Protein 5URO (pdb70)

B-factor: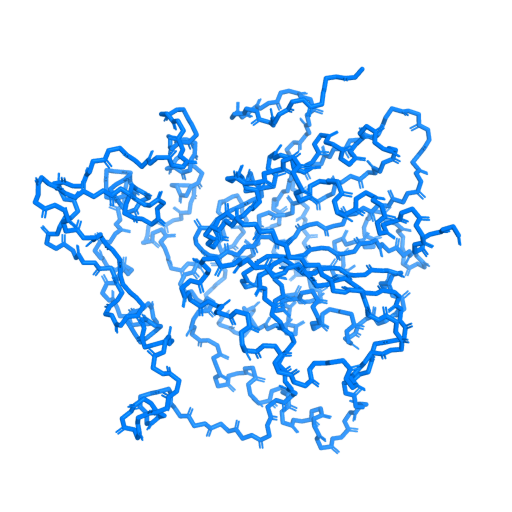 mean 42.01, std 11.42, range [24.88, 95.05]

Nearest PDB structures (foldseek):
  5uro-assembly1_A  TM=1.003E+00  e=1.373E-76  Trichoderma reesei QM6a
  5cw2-assembly4_D  TM=8.413E-01  e=1.362E-26  Mycolicibacterium thermoresistibile ATCC 19527
  8jy1-assembly1_A  TM=7.961E-01  e=9.436E-26  Mangifera indica
  2e3j-assembly1_A  TM=7.578E-01  e=6.465E-22  Mycobacterium tuberculosis H37Rv
  8jy1-assembly2_B  TM=8.783E-01  e=9.154E-18  Mangifera indica

Organism: Hypocrea jecorina (strain QM6a) (NCBI:txid431241)

Solvent-accessible surface area: 13450 Å² total; per-residue (Å²): 124,82,70,52,58,0,91,38,100,6,129,69,9,86,103,61,80,61,123,3,99,79,7,36,1,10,4,8,7,0,66,21,73,54,129,90,113,28,0,0,0,0,0,3,2,10,0,4,2,1,6,1,0,2,35,0,0,0,51,1,8,42,59,10,6,22,0,0,0,0,14,1,0,0,3,3,33,4,59,19,29,188,78,57,44,46,1,9,6,76,14,0,0,23,0,0,4,78,1,0,49,51,43,31,33,132,149,18,75,0,0,0,0,0,0,16,54,0,0,4,0,0,0,0,0,2,17,43,36,71,124,0,2,74,0,0,0,0,0,2,16,11,16,71,87,24,30,85,118,68,94,53,3,80,69,19,17,90,64,42,113,96,92,43,45,66,16,21,44,34,0,63,20,103,58,0,32,59,135,0,67,28,100,87,53,0,50,74,0,0,55,7,20,4,40,2,144,10,106,135,39,57,38,1,37,30,29,54,88,0,4,51,40,125,18,2,97,100,10,30,89,7,107,36,15,65,69,118,5,13,59,14,1,0,75,38,1,31,107,20,150,66,45,15,0,33,1,0,0,6,8,10,56,3,72,91,55,17,5,118,36,4,60,57,62,52,177,103,17,83,106,13,106,0,96,22,30,0,0,2,0,6,1,48,103,6,84,10,17,45,41,89,67,7,90,53,7,72,85,63,16,141,68,31,57,96,26,101,5,112,0,35,15,23,0,4,22,75,16,3,117,68,0,10,108,16,1,8,82,13,2,116,157,26,54,97

InterPro domains:
  IPR000073 Alpha/beta hydrolase fold-1 [PF00561] (39-316)
  IPR000639 Epoxide hydrolase-like [PR00412] (44-62)
  IPR000639 Epoxide hydrolase-like [PR00412] (64-79)
  IPR000639 Epoxide hydrolase-like [PR00412] (112-125)
  IPR000639 Epoxide hydrolase-like [PR00412] (126-139)
  IPR000639 Epoxide hydrolase-like [PR00412] (276-292)
  IPR000639 Epoxide hydrolase-like [PR00412] (308-330)
  IPR029058 Alpha/Beta hydrolase fold [G3DSA:3.40.50.1820] (13-340)
  IPR029058 Alpha/Beta hydrolase fold [SSF53474] (5-333)

Secondary structure (DSSP, 8-state):
---SPPPTT-TTSEEEEEEETTEEEEEEEE--SSS-S-EEEEE--TT--GGGGTTHHHHHHHTT-EEEEEPPTTSTTS---S-GGGGSHHHHHHHHHHHHHHHH-TT--EEEEEETHHHHHHHHHHHH-TTTEEEEEEES----PPPS----HHHHHHTT-SGGGTHHHHHHSSHHHHHS-HHHHHHHHHHHHTT-B-TT--BSEETTTEE-GGGGGG----TTS-HHHHHHHHHHHTTSPSSTTHHHHHTTS-HHHHHHHHHHHHHTS--S-B-S-EEEEEETT-SSS-GGGGTTGGGGBSSEEEEEES--S-HHHHTHHHHHHHHHHHHHHHH-

Sequence (336 aa):
MDTSKLKPNDPRVKYETKQIRGKTYSYILGEPAGPKLETVVLVHGWPDMAFGWRHQIPYLMSLGFQVVAPNMLGYAGTDAPRDLSQFTLKSVSADIAELARSFVGQDGQIVLGGHDWGGAVVWRTAYYHPELVKAVFSVCTPLHPLSAEYKPLEDIVAAGHMLNFKYQLQLKGPDVEARIQGKDMLRRFFRAMFGGRGPNGEAGFSTSDGVHFDVLDKIGAPPLLDEQELEYYVEQYALQEAPELRGPLNWYRTRELNAKDEMDRRAKNGPPLRFEMPALFVAASKDNALPPAMSKGMDAFYKDLTRAEVDATHWALTQAGDEVNRVIGEWLNKALG

Foldseek 3Di:
DDLAFAFQVRPQWDWDWDDFPNKIKIKIKHAADPAAPFEEEEEEAPPDFLSLLRNQRSLVSPVRYIYIYIGFALFFPIHPDPDLLCLALVNSLSRVLRVRCVPQNNQEAHAYEYADVGQQSQLVNCVVCVSHHQEYEYELDADDFQAQDDDDVVVQVVVPHPQLQQLLVVLLDDPCLVPQAALVSLLLVVLQVQAWAFPVRHGQAGSRHGGNVVGSVRTDHHPQDDPSRSSSRSVRLNSAPPSSCPRSSSNSVCRVVNNVVRSCCVPPNDGQAREHAYEYEHECAERSRHPVNNPPRPVRYPHYHYHYDHDYSSCCRVVVVVVNVVCSVSVVVRSD

Structure (mmCIF, N/CA/C/O backbone):
data_5URO
#
_entry.id   5URO
#
_cell.length_a   51.427
_cell.length_b   78.281
_cell.length_c   87.372
_cell.angle_alpha   90.000
_cell.angle_beta   90.000
_cell.angle_gamma   90.000
#
_symmetry.space_group_name_H-M   'P 2 21 21'
#
loop_
_entity.id
_entity.type
_entity.pdbx_description
1 polymer 'Predicted protein'
2 non-polymer "2,2'-oxydi(ethyn-1-ol)"
3 water water
#
loop_
_atom_site.group_PDB
_atom_site.id
_atom_site.type_symbol
_atom_site.label_atom_id
_atom_site.label_alt_id
_atom_site.label_comp_id
_atom_site.label_asym_id
_atom_site.label_entity_id
_atom_site.label_seq_id
_atom_site.pdbx_PDB_ins_code
_atom_site.Cartn_x
_atom_site.Cartn_y
_atom_site.Cartn_z
_atom_site.occupancy
_atom_site.B_iso_or_equiv
_atom_site.auth_seq_id
_atom_site.auth_comp_id
_atom_site.auth_asym_id
_atom_site.auth_atom_id
_atom_site.pdbx_PDB_model_num
ATOM 1 N N . MET A 1 1 ? 35.865 28.159 27.771 1.00 65.16 1 MET A N 1
ATOM 2 C CA . MET A 1 1 ? 34.524 27.598 27.902 1.00 66.54 1 MET A CA 1
ATOM 3 C C . MET A 1 1 ? 34.510 26.073 27.822 1.00 61.51 1 MET A C 1
ATOM 4 O O . MET A 1 1 ? 34.920 25.486 26.820 1.00 61.35 1 MET A O 1
ATOM 9 N N . ASP A 1 2 ? 34.027 25.445 28.891 1.00 57.16 2 ASP A N 1
ATOM 10 C CA . ASP A 1 2 ? 33.835 23.995 28.950 1.00 57.67 2 ASP A CA 1
ATOM 11 C C . ASP A 1 2 ? 32.687 23.580 28.030 1.00 54.11 2 ASP A C 1
ATOM 12 O O . ASP A 1 2 ? 31.541 23.960 28.263 1.00 52.59 2 ASP A O 1
ATOM 17 N N . THR A 1 3 ? 32.989 22.811 26.987 1.00 51.36 3 THR A N 1
ATOM 18 C CA . THR A 1 3 ? 31.960 22.434 26.016 1.00 51.64 3 THR A CA 1
ATOM 19 C C . THR A 1 3 ? 31.497 20.981 26.169 1.00 49.46 3 THR A C 1
ATOM 20 O O . THR A 1 3 ? 30.745 20.479 25.335 1.00 50.94 3 THR A O 1
ATOM 24 N N . SER A 1 4 ? 31.934 20.309 27.229 1.00 49.63 4 SER A N 1
ATOM 25 C CA . SER A 1 4 ? 31.514 18.930 27.462 1.00 50.38 4 SER A CA 1
ATOM 26 C C . SER A 1 4 ? 30.033 18.910 27.828 1.00 45.19 4 SER A C 1
ATOM 27 O O . SER A 1 4 ? 29.465 19.941 28.203 1.00 46.01 4 SER A O 1
ATOM 30 N N . LYS A 1 5 ? 29.412 17.740 27.724 1.00 44.75 5 LYS A N 1
ATOM 31 C CA . LYS A 1 5 ? 27.972 17.625 27.949 1.00 43.46 5 LYS A CA 1
ATOM 32 C C . LYS A 1 5 ? 27.568 18.117 29.336 1.00 46.66 5 LYS A C 1
ATOM 33 O O . LYS A 1 5 ? 28.359 18.065 30.278 1.00 45.03 5 LYS A O 1
ATOM 39 N N . LEU A 1 6 ? 26.343 18.625 29.449 1.00 41.62 6 LEU A N 1
ATOM 40 C CA . LEU A 1 6 ? 25.777 18.944 30.751 1.00 40.34 6 LEU A CA 1
ATOM 41 C C . LEU A 1 6 ? 25.740 17.706 31.632 1.00 45.09 6 LEU A C 1
ATOM 42 O O . LEU A 1 6 ? 25.385 16.612 31.177 1.00 40.96 6 LEU A O 1
ATOM 47 N N . LYS A 1 7 ? 26.098 17.884 32.895 1.00 42.47 7 LYS A N 1
ATOM 48 C CA . LYS A 1 7 ? 25.872 16.849 33.891 1.00 41.94 7 LYS A CA 1
ATOM 49 C C . LYS A 1 7 ? 24.560 17.185 34.604 1.00 42.54 7 LYS A C 1
ATOM 50 O O . LYS A 1 7 ? 24.050 18.299 34.455 1.00 41.78 7 LYS A O 1
ATOM 56 N N . PRO A 1 8 ? 23.980 16.220 35.338 1.00 43.57 8 PRO A N 1
ATOM 57 C CA . PRO A 1 8 ? 22.779 16.532 36.123 1.00 42.06 8 PRO A CA 1
ATOM 58 C C . PRO A 1 8 ? 22.983 17.754 37.034 1.00 45.38 8 PRO A C 1
ATOM 59 O O . PRO A 1 8 ? 24.006 17.841 37.714 1.00 45.50 8 PRO A O 1
ATOM 63 N N . ASN A 1 9 ? 22.038 18.693 37.011 1.00 45.94 9 ASN A N 1
ATOM 64 C CA . ASN A 1 9 ? 22.127 19.934 37.799 1.00 47.51 9 ASN A CA 1
ATOM 65 C C . ASN A 1 9 ? 23.372 20.780 37.508 1.00 49.48 9 ASN A C 1
ATOM 66 O O . ASN A 1 9 ? 23.828 21.549 38.362 1.00 49.17 9 ASN A O 1
ATOM 71 N N . ASP A 1 10 ? 23.902 20.635 36.298 1.00 47.46 10 ASP A N 1
ATOM 72 C CA . ASP A 1 10 ? 25.074 21.372 35.844 1.00 45.49 10 ASP A CA 1
ATOM 73 C C . ASP A 1 10 ? 24.950 22.859 36.150 1.00 47.00 10 ASP A C 1
ATOM 74 O O . ASP A 1 10 ? 23.926 23.472 35.848 1.00 44.56 10 ASP A O 1
ATOM 79 N N . PRO A 1 11 ? 25.985 23.440 36.775 1.00 46.07 11 PRO A N 1
ATOM 80 C CA . PRO A 1 11 ? 25.953 24.868 37.132 1.00 43.91 11 PRO A CA 1
ATOM 81 C C . PRO A 1 11 ? 26.265 25.831 35.981 1.00 44.62 11 PRO A C 1
ATOM 82 O O . PRO A 1 11 ? 26.141 27.037 36.173 1.00 41.43 11 PRO A O 1
ATOM 86 N N . ARG A 1 12 ? 26.652 25.328 34.814 1.00 45.98 12 ARG A N 1
ATOM 87 C CA . ARG A 1 12 ? 26.940 26.217 33.685 1.00 41.78 12 ARG A CA 1
ATOM 88 C C . ARG A 1 12 ? 25.672 26.819 33.061 1.00 43.04 12 ARG A C 1
ATOM 89 O O . ARG A 1 12 ? 25.753 27.714 32.219 1.00 39.79 12 ARG A O 1
ATOM 97 N N . VAL A 1 13 ? 24.508 26.321 33.462 1.00 40.23 13 VAL A N 1
ATOM 98 C CA . VAL A 1 13 ? 23.238 26.804 32.914 1.00 38.79 13 VAL A CA 1
ATOM 99 C C . VAL A 1 13 ? 22.269 27.152 34.039 1.00 36.33 13 VAL A C 1
ATOM 100 O O . VAL A 1 13 ? 22.494 26.812 35.206 1.00 41.35 13 VAL A O 1
ATOM 104 N N . LYS A 1 14 ? 21.182 27.823 33.688 1.00 36.65 14 LYS A N 1
ATOM 105 C CA . LYS A 1 14 ? 20.180 28.216 34.668 1.00 35.54 14 LYS A CA 1
ATOM 106 C C . LYS A 1 14 ? 18.888 27.424 34.490 1.00 34.75 14 LYS A C 1
ATOM 107 O O . LYS A 1 14 ? 18.568 26.971 33.388 1.00 36.05 14 LYS A O 1
ATOM 113 N N . TYR A 1 15 ? 18.157 27.262 35.582 1.00 37.33 15 TYR A N 1
ATOM 114 C CA . TYR A 1 15 ? 16.932 26.469 35.597 1.00 38.79 15 TYR A CA 1
ATOM 115 C C . TYR A 1 15 ? 15.796 27.384 36.024 1.00 40.97 15 TYR A C 1
ATOM 116 O O . TYR A 1 15 ? 15.667 27.735 37.202 1.00 39.84 15 TYR A O 1
ATOM 125 N N . GLU A 1 16 ? 14.986 27.796 35.051 1.00 35.97 16 GLU A N 1
ATOM 126 C CA . GLU A 1 16 ? 13.983 28.818 35.295 1.00 37.53 16 GLU A CA 1
ATOM 127 C C . GLU A 1 16 ? 12.595 28.360 34.885 1.00 36.51 16 GLU A C 1
ATOM 128 O O . GLU A 1 16 ? 12.436 27.331 34.223 1.00 35.30 16 GLU A O 1
ATOM 134 N N . THR A 1 17 ? 11.592 29.118 35.314 1.00 31.38 17 THR A N 1
ATOM 135 C CA . THR A 1 17 ? 10.244 28.993 34.790 1.00 32.55 17 THR A CA 1
ATOM 136 C C . THR A 1 17 ? 9.685 30.354 34.386 1.00 34.52 17 THR A C 1
ATOM 137 O O . THR A 1 17 ? 10.146 31.405 34.862 1.00 35.42 17 THR A O 1
ATOM 141 N N . LYS A 1 18 ? 8.695 30.303 33.501 1.00 32.49 18 LYS A N 1
ATOM 142 C CA . LYS A 1 18 ? 7.868 31.435 33.113 1.00 32.16 18 LYS A CA 1
ATOM 143 C C . LYS A 1 18 ? 6.435 30.956 32.929 1.00 35.64 18 LYS A C 1
ATOM 144 O O . LYS A 1 18 ? 6.195 29.803 32.566 1.00 31.00 18 LYS A O 1
ATOM 150 N N . GLN A 1 19 ? 5.480 31.846 33.168 1.00 31.92 19 GLN A N 1
ATOM 151 C CA . GLN A 1 19 ? 4.115 31.601 32.750 1.00 32.49 19 GLN A CA 1
ATOM 152 C C . GLN A 1 19 ? 4.004 31.821 31.240 1.00 34.90 19 GLN A C 1
ATOM 153 O O . GLN A 1 19 ? 4.390 32.871 30.720 1.00 32.06 19 GLN A O 1
ATOM 159 N N . ILE A 1 20 ? 3.476 30.823 30.539 1.00 30.75 20 ILE A N 1
ATOM 160 C CA . ILE A 1 20 ? 3.351 30.865 29.088 1.00 28.97 20 ILE A CA 1
ATOM 161 C C . ILE A 1 20 ? 1.969 30.346 28.705 1.00 34.74 20 ILE A C 1
ATOM 162 O O . ILE A 1 20 ? 1.657 29.164 28.937 1.00 31.50 20 ILE A O 1
ATOM 167 N N . ARG A 1 21 ? 1.147 31.217 28.126 1.00 30.64 21 ARG A N 1
ATOM 168 C CA . ARG A 1 21 ? -0.219 30.873 27.711 1.00 32.86 21 ARG A CA 1
ATOM 169 C C . ARG A 1 21 ? -0.995 30.036 28.750 1.00 34.12 21 ARG A C 1
ATOM 170 O O . ARG A 1 21 ? -1.626 29.015 28.407 1.00 32.93 21 ARG A O 1
ATOM 178 N N . GLY A 1 22 ? -0.943 30.475 30.006 1.00 33.22 22 GLY A N 1
ATOM 179 C CA . GLY A 1 22 ? -1.723 29.869 31.079 1.00 35.35 22 GLY A CA 1
ATOM 180 C C . GLY A 1 22 ? -1.066 28.704 31.817 1.00 36.76 22 GLY A C 1
ATOM 181 O O . GLY A 1 22 ? -1.677 28.138 32.723 1.00 38.61 22 GLY A O 1
ATOM 182 N N . LYS A 1 23 ? 0.165 28.359 31.435 1.00 34.38 23 LYS A N 1
ATOM 183 C CA . LYS A 1 23 ? 0.916 27.229 32.010 1.00 36.64 23 LYS A CA 1
ATOM 184 C C . LYS A 1 23 ? 2.242 27.683 32.579 1.00 36.60 23 LYS A C 1
ATOM 185 O O . LYS A 1 23 ? 2.865 28.613 32.055 1.00 35.59 23 LYS A O 1
ATOM 191 N N . THR A 1 24 ? 2.682 27.030 33.642 1.00 32.29 24 THR A N 1
ATOM 192 C CA . THR A 1 24 ? 4.056 27.158 34.067 1.00 31.28 24 THR A CA 1
ATOM 193 C C . THR A 1 24 ? 4.950 26.328 33.145 1.00 31.59 24 THR A C 1
ATOM 194 O O . THR A 1 24 ? 4.776 25.116 33.045 1.00 34.12 24 THR A O 1
ATOM 198 N N . TYR A 1 25 ? 5.885 26.975 32.459 1.00 30.78 25 TYR A N 1
ATOM 199 C CA . TYR A 1 25 ? 6.873 26.268 31.650 1.00 28.98 25 TYR A CA 1
ATOM 200 C C . TYR A 1 25 ? 8.236 26.338 32.313 1.00 31.05 25 TYR A C 1
ATOM 201 O O . TYR A 1 25 ? 8.738 27.422 32.625 1.00 33.57 25 TYR A O 1
ATOM 210 N N . SER A 1 26 ? 8.850 25.178 32.512 1.00 30.48 26 SER A N 1
ATOM 211 C CA . SER A 1 26 ? 10.205 25.135 33.033 1.00 29.90 26 SER A CA 1
ATOM 212 C C . SER A 1 26 ? 11.173 24.948 31.879 1.00 31.71 26 SER A C 1
ATOM 213 O O . SER A 1 26 ? 10.822 24.343 30.859 1.00 30.14 26 SER A O 1
ATOM 216 N N . TYR A 1 27 ? 12.388 25.468 32.026 1.00 27.97 27 TYR A N 1
ATOM 217 C CA . TYR A 1 27 ? 13.370 25.366 30.956 1.00 30.22 27 TYR A CA 1
ATOM 218 C C . TYR A 1 27 ? 14.800 25.523 31.445 1.00 31.92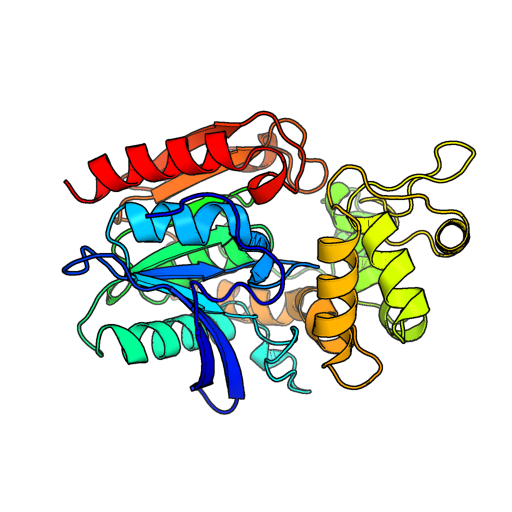 27 TYR A C 1
ATOM 219 O O . TYR A 1 27 ? 15.063 26.107 32.500 1.00 33.48 27 TYR A O 1
ATOM 228 N N . ILE A 1 28 ? 15.717 24.995 30.644 1.00 31.13 28 ILE A N 1
ATOM 229 C CA . ILE A 1 28 ? 17.134 25.237 30.805 1.00 31.61 28 ILE A CA 1
ATOM 230 C C . ILE A 1 28 ? 17.494 26.464 29.979 1.00 33.14 28 ILE A C 1
ATOM 231 O O . ILE A 1 28 ? 17.105 26.570 28.811 1.00 32.58 28 ILE A O 1
ATOM 236 N N . LEU A 1 29 ? 18.233 27.389 30.584 1.00 33.72 29 LEU A N 1
ATOM 237 C CA . LEU A 1 29 ? 18.684 28.597 29.891 1.00 33.23 29 LEU A CA 1
ATOM 238 C C . LEU A 1 29 ? 20.206 28.661 29.895 1.00 34.03 29 LEU A C 1
ATOM 239 O O . LEU A 1 29 ? 20.812 28.704 30.958 1.00 36.78 29 LEU A O 1
ATOM 244 N N . GLY A 1 30 ? 20.817 28.638 28.715 1.00 35.73 30 GLY A N 1
ATOM 245 C CA . GLY A 1 30 ? 22.260 28.764 28.589 1.00 38.96 30 GLY A CA 1
ATOM 246 C C . GLY A 1 30 ? 22.666 30.052 27.871 1.00 40.61 30 GLY A C 1
ATOM 247 O O . GLY A 1 30 ? 22.137 30.367 26.805 1.00 38.64 30 GLY A O 1
ATOM 248 N N . GLU A 1 31 ? 23.614 30.785 28.451 1.00 41.12 31 GLU A N 1
ATOM 249 C CA . GLU A 1 31 ? 24.091 32.051 27.885 1.00 45.65 31 GLU A CA 1
ATOM 250 C C . GLU A 1 31 ? 25.436 31.881 27.171 1.00 45.44 31 GLU A C 1
ATOM 251 O O . GLU A 1 31 ? 26.300 31.124 27.619 1.00 44.82 31 GLU A O 1
ATOM 257 N N . PRO A 1 32 ? 25.628 32.598 26.059 1.00 46.84 32 PRO A N 1
ATOM 258 C CA . PRO A 1 32 ? 26.913 32.507 25.369 1.00 47.47 32 PRO A CA 1
ATOM 259 C C . PRO A 1 32 ? 27.986 33.302 26.109 1.00 53.02 32 PRO A C 1
ATOM 260 O O . PRO A 1 32 ? 27.652 34.135 26.951 1.00 47.20 32 PRO A O 1
ATOM 264 N N . ALA A 1 33 ? 29.252 33.045 25.797 1.00 56.72 33 ALA A N 1
ATOM 265 C CA . ALA A 1 33 ? 30.332 33.910 26.256 1.00 63.30 33 ALA A CA 1
ATOM 266 C C . ALA A 1 33 ? 30.464 35.055 25.267 1.00 61.22 33 ALA A C 1
ATOM 267 O O . ALA A 1 33 ? 30.799 34.841 24.103 1.00 66.09 33 ALA A O 1
ATOM 269 N N . GLY A 1 34 ? 30.184 36.268 25.725 1.00 63.41 34 GLY A N 1
ATOM 270 C CA . GLY A 1 34 ? 30.184 37.420 24.845 1.00 63.70 34 GLY A CA 1
ATOM 271 C C . GLY A 1 34 ? 28.796 37.659 24.291 1.00 63.29 34 GLY A C 1
ATOM 272 O O . GLY A 1 34 ? 27.840 37.007 24.712 1.00 62.71 34 GLY A O 1
ATOM 273 N N . PRO A 1 35 ? 28.679 38.584 23.329 1.00 61.53 35 PRO A N 1
ATOM 274 C CA . PRO A 1 35 ? 27.379 38.998 22.792 1.00 58.35 35 PRO A CA 1
ATOM 275 C C . PRO A 1 35 ? 26.738 37.905 21.939 1.00 51.41 35 PRO A C 1
ATOM 276 O O . PRO A 1 35 ? 27.399 37.307 21.091 1.00 49.09 35 PRO A O 1
ATOM 280 N N . LYS A 1 36 ? 25.454 37.655 22.165 1.00 51.04 36 LYS A N 1
ATOM 281 C CA . LYS A 1 36 ? 24.772 36.540 21.521 1.00 49.72 36 LYS A CA 1
ATOM 282 C C . LYS A 1 36 ? 24.597 36.785 20.022 1.00 47.85 36 LYS A C 1
ATOM 283 O O . LYS A 1 36 ? 24.315 37.902 19.591 1.00 47.34 36 LYS A O 1
ATOM 289 N N . LEU A 1 37 ? 24.808 35.735 19.232 1.00 43.69 37 LEU A N 1
ATOM 290 C CA . LEU A 1 37 ? 24.538 35.781 17.798 1.00 46.20 37 LEU A CA 1
ATOM 291 C C . LEU A 1 37 ? 23.044 35.663 17.537 1.00 45.98 37 LEU A C 1
ATOM 292 O O . LEU A 1 37 ? 22.450 36.499 16.861 1.00 46.39 37 LEU A O 1
ATOM 297 N N . GLU A 1 38 ? 22.451 34.596 18.072 1.00 42.64 38 GLU A N 1
ATOM 298 C CA . GLU A 1 38 ? 21.013 34.363 18.000 1.00 38.56 38 GLU A CA 1
ATOM 299 C C . GLU A 1 38 ? 20.566 33.665 19.287 1.00 39.26 38 GLU A C 1
ATOM 300 O O . GLU A 1 38 ? 21.400 33.223 20.080 1.00 35.94 38 GLU A O 1
ATOM 306 N N . THR A 1 39 ? 19.254 33.555 19.474 1.00 35.63 39 THR A N 1
ATOM 307 C CA . THR A 1 39 ? 18.680 32.641 20.458 1.00 35.62 39 THR A CA 1
ATOM 308 C C . THR A 1 39 ? 18.187 31.370 19.765 1.00 33.69 39 THR A C 1
ATOM 309 O O . THR A 1 39 ? 17.476 31.445 18.766 1.00 32.99 39 THR A O 1
ATOM 313 N N . VAL A 1 40 ? 18.577 30.213 20.306 1.00 32.53 40 VAL A N 1
ATOM 314 C CA . VAL A 1 40 ? 18.161 28.902 19.795 1.00 31.60 40 VAL A CA 1
ATOM 315 C C . VAL A 1 40 ? 17.186 28.261 20.785 1.00 32.49 40 VAL A C 1
ATOM 316 O O . VAL A 1 40 ? 17.479 28.171 21.974 1.00 31.65 40 VAL A O 1
ATOM 320 N N . VAL A 1 41 ? 16.020 27.848 20.304 1.00 30.59 41 VAL A N 1
ATOM 321 C CA . VAL A 1 41 ? 15.070 27.124 21.147 1.00 31.40 41 VAL A CA 1
ATOM 322 C C . VAL A 1 41 ? 15.112 25.647 20.755 1.00 28.73 41 VAL A C 1
ATOM 323 O O . VAL A 1 41 ? 14.969 25.320 19.582 1.00 29.74 41 VAL A O 1
ATOM 327 N N . LEU A 1 42 ? 15.339 24.765 21.731 1.00 28.24 42 LEU A N 1
ATOM 328 C CA . LEU A 1 42 ? 15.456 23.332 21.474 1.00 28.17 42 LEU A CA 1
ATOM 329 C C . LEU A 1 42 ? 14.295 22.569 22.102 1.00 27.65 42 LEU A C 1
ATOM 330 O O . LEU A 1 42 ? 13.954 22.821 23.250 1.00 30.18 42 LEU A O 1
ATOM 335 N N . VAL A 1 43 ? 13.703 21.645 21.345 1.00 26.37 43 VAL A N 1
ATOM 336 C CA . VAL A 1 43 ? 12.455 20.965 21.739 1.00 26.79 43 VAL A CA 1
ATOM 337 C C . VAL A 1 43 ? 12.593 19.447 21.716 1.00 27.26 43 VAL A C 1
ATOM 338 O O . VAL A 1 43 ? 12.662 18.846 20.641 1.00 27.77 43 VAL A O 1
ATOM 342 N N . HIS A 1 44 ? 12.646 18.841 22.905 1.00 24.90 44 HIS A N 1
ATOM 343 C CA . HIS A 1 44 ? 12.753 17.370 23.050 1.00 26.94 44 HIS A CA 1
ATOM 344 C C . HIS A 1 44 ? 11.458 16.633 22.712 1.00 27.14 44 HIS A C 1
ATOM 345 O O . HIS A 1 44 ? 10.401 17.237 22.496 1.00 26.24 44 HIS A O 1
ATOM 352 N N . GLY A 1 45 ? 11.551 15.307 22.712 1.00 25.48 45 GLY A N 1
ATOM 353 C CA . GLY A 1 45 ? 10.397 14.448 22.505 1.00 29.08 45 GLY A CA 1
ATOM 354 C C . GLY A 1 45 ? 10.155 13.461 23.647 1.00 25.77 45 GLY A C 1
ATOM 355 O O . GLY A 1 45 ? 10.465 13.733 24.803 1.00 26.18 45 GLY A O 1
ATOM 356 N N . TRP A 1 46 ? 9.614 12.295 23.307 1.00 28.59 46 TRP A N 1
ATOM 357 C CA . TRP A 1 46 ? 9.181 11.306 24.306 1.00 27.11 46 TRP A CA 1
ATOM 358 C C . TRP A 1 46 ? 10.121 10.100 24.318 1.00 26.86 46 TRP A C 1
ATOM 359 O O . TRP A 1 46 ? 10.527 9.665 23.263 1.00 28.57 46 TRP A O 1
ATOM 370 N N . PRO A 1 47 ? 10.475 9.576 25.499 1.00 27.54 47 PRO A N 1
ATOM 371 C CA . PRO A 1 47 ? 10.242 10.082 26.848 1.00 27.86 47 PRO A CA 1
ATOM 372 C C . PRO A 1 47 ? 11.525 10.742 27.311 1.00 30.80 47 PRO A C 1
ATOM 373 O O . PRO A 1 47 ? 12.305 10.170 28.076 1.00 29.20 47 PRO A O 1
ATOM 377 N N . ASP A 1 48 ? 11.727 11.971 26.833 1.00 26.16 48 ASP A N 1
ATOM 378 C CA . ASP A 1 48 ? 12.947 12.732 27.070 1.00 27.15 48 ASP A CA 1
ATOM 379 C C . ASP A 1 48 ? 12.613 13.967 27.937 1.00 28.51 48 ASP A C 1
ATOM 380 O O . ASP A 1 48 ? 11.579 14.003 28.603 1.00 26.65 48 ASP A O 1
ATOM 385 N N . MET A 1 49 ? 13.495 14.961 27.925 1.00 28.15 49 MET A N 1
ATOM 386 C CA . MET A 1 49 ? 13.261 16.238 28.600 1.00 29.31 49 MET A CA 1
ATOM 387 C C . MET A 1 49 ? 14.342 17.200 28.125 1.00 27.42 49 MET A C 1
ATOM 388 O O . MET A 1 49 ? 15.123 16.849 27.245 1.00 26.73 49 MET A O 1
ATOM 393 N N . ALA A 1 50 ? 14.369 18.423 28.661 1.00 30.68 50 ALA A N 1
ATOM 394 C CA . ALA A 1 50 ? 15.333 19.423 28.212 1.00 30.97 50 ALA A CA 1
ATOM 395 C C . ALA A 1 50 ? 16.759 18.888 28.278 1.00 31.83 50 ALA A C 1
ATOM 396 O O . ALA A 1 50 ? 17.565 19.131 27.386 1.00 30.11 50 ALA A O 1
ATOM 398 N N . PHE A 1 51 ? 17.037 18.137 29.342 1.00 33.01 51 PHE A N 1
ATOM 399 C CA . PHE A 1 51 ? 18.341 17.514 29.594 1.00 33.78 51 PHE A CA 1
ATOM 400 C C . PHE A 1 51 ? 18.750 16.563 28.459 1.00 33.64 51 PHE A C 1
ATOM 401 O O . PHE A 1 51 ? 19.930 16.260 28.288 1.00 34.19 51 PHE A O 1
ATOM 409 N N . GLY A 1 52 ? 17.776 16.109 27.670 1.00 29.82 52 GLY A N 1
ATOM 410 C CA . GLY A 1 52 ? 18.060 15.385 26.438 1.00 29.95 52 GLY A CA 1
ATOM 411 C C . GLY A 1 52 ? 18.987 16.093 25.466 1.00 33.52 52 GLY A C 1
ATOM 412 O O . GLY A 1 52 ? 19.618 15.468 24.616 1.00 33.60 52 GLY A O 1
ATOM 413 N N . TRP A 1 53 ? 19.073 17.414 25.585 1.00 30.78 53 TRP A N 1
ATOM 414 C CA . TRP A 1 53 ? 19.947 18.198 24.724 1.00 30.40 53 TRP A CA 1
ATOM 415 C C . TRP A 1 53 ? 21.298 18.501 25.403 1.00 34.85 53 TRP A C 1
ATOM 416 O O . TRP A 1 53 ? 22.003 19.440 25.009 1.00 31.97 53 TRP A O 1
ATOM 427 N N . ARG A 1 54 ? 21.666 17.710 26.413 1.00 32.83 54 ARG A N 1
ATOM 428 C CA . ARG A 1 54 ? 22.874 17.998 27.198 1.00 33.07 54 ARG A CA 1
ATOM 429 C C . ARG A 1 54 ? 24.179 18.079 26.382 1.00 36.93 54 ARG A C 1
ATOM 430 O O . ARG A 1 54 ? 25.098 18.809 26.762 1.00 38.34 54 ARG A O 1
ATOM 438 N N . HIS A 1 55 ? 24.266 17.357 25.267 1.00 33.92 55 HIS A N 1
ATOM 439 C CA . HIS A 1 55 ? 25.428 17.502 24.400 1.00 38.35 55 HIS A CA 1
ATOM 440 C C . HIS A 1 55 ? 25.390 18.812 23.608 1.00 39.90 55 HIS A C 1
ATOM 441 O O . HIS A 1 55 ? 26.419 19.449 23.389 1.00 41.79 55 HIS A O 1
ATOM 448 N N . GLN A 1 56 ? 24.195 19.203 23.171 1.00 39.66 56 GLN A N 1
ATOM 449 C CA . GLN A 1 56 ? 24.042 20.329 22.256 1.00 37.22 56 GLN A CA 1
ATOM 450 C C . GLN A 1 56 ? 24.073 21.694 22.946 1.00 35.30 56 GLN A C 1
ATOM 451 O O . GLN A 1 56 ? 24.569 22.664 22.372 1.00 38.09 56 GLN A O 1
ATOM 457 N N . ILE A 1 57 ? 23.534 21.774 24.160 1.00 35.77 57 ILE A N 1
ATOM 458 C CA . ILE A 1 57 ? 23.379 23.068 24.840 1.00 34.53 57 ILE A CA 1
ATOM 459 C C . ILE A 1 57 ? 24.732 23.783 25.066 1.00 38.88 57 ILE A C 1
ATOM 460 O O . ILE A 1 57 ? 24.883 24.934 24.630 1.00 36.22 57 ILE A O 1
ATOM 465 N N . PRO A 1 58 ? 25.719 23.118 25.710 1.00 38.04 58 PRO A N 1
ATOM 466 C CA . PRO A 1 58 ? 26.987 23.834 25.922 1.00 37.83 58 PRO A CA 1
ATOM 467 C C . PRO A 1 58 ? 27.752 24.089 24.627 1.00 41.70 58 PRO A C 1
ATOM 468 O O . PRO A 1 58 ? 28.444 25.105 24.525 1.00 45.14 58 PRO A O 1
ATOM 472 N N . TYR A 1 59 ? 27.610 23.196 23.651 1.00 40.14 59 TYR A N 1
ATOM 473 C CA . TYR A 1 59 ? 28.237 23.384 22.353 1.00 43.89 59 TYR A CA 1
ATOM 474 C C . TYR A 1 59 ? 27.695 24.645 21.685 1.00 47.76 59 TYR A C 1
ATOM 475 O O . TYR A 1 59 ? 28.462 25.500 21.226 1.00 46.74 59 TYR A O 1
ATOM 484 N N . LEU A 1 60 ? 26.373 24.780 21.645 1.00 42.53 60 LEU A N 1
ATOM 485 C CA . LEU A 1 60 ? 25.772 25.957 21.026 1.00 42.36 60 LEU A CA 1
ATOM 486 C C . LEU A 1 60 ? 26.100 27.227 21.798 1.00 42.80 60 LEU A C 1
ATOM 487 O O . LEU A 1 60 ? 26.278 28.296 21.206 1.00 41.73 60 LEU A O 1
ATOM 492 N N . MET A 1 61 ? 26.174 27.114 23.120 1.00 40.46 61 MET A N 1
ATOM 493 C CA . MET A 1 61 ? 26.582 28.245 23.954 1.00 45.55 61 MET A CA 1
ATOM 494 C C . MET A 1 61 ? 27.974 28.745 23.569 1.00 48.45 61 MET A C 1
ATOM 495 O O . MET A 1 61 ? 28.200 29.946 23.453 1.00 47.61 61 MET A O 1
ATOM 500 N N . SER A 1 62 ? 28.901 27.809 23.374 1.00 46.60 62 SER A N 1
ATOM 501 C CA . SER A 1 62 ? 30.276 28.138 22.999 1.00 52.32 62 SER A CA 1
ATOM 502 C C . SER A 1 62 ? 30.378 28.692 21.575 1.00 51.92 62 SER A C 1
ATOM 503 O O . SER A 1 62 ? 31.389 29.288 21.210 1.00 55.69 62 SER A O 1
ATOM 506 N N . LEU A 1 63 ? 29.338 28.489 20.770 1.00 48.44 63 LEU A N 1
ATOM 507 C CA . LEU A 1 63 ? 29.310 29.028 19.414 1.00 46.95 63 LEU A CA 1
ATOM 508 C C . LEU A 1 63 ? 28.763 30.451 19.409 1.00 46.18 63 LEU A C 1
ATOM 509 O O . LEU A 1 63 ? 28.718 31.108 18.371 1.00 47.86 63 LEU A O 1
ATOM 514 N N . GLY A 1 64 ? 28.335 30.915 20.577 1.00 46.17 64 GLY A N 1
ATOM 515 C CA . GLY A 1 64 ? 27.820 32.261 20.729 1.00 45.19 64 GLY A CA 1
ATOM 516 C C . GLY A 1 64 ? 26.307 32.378 20.767 1.00 44.84 64 GLY A C 1
ATOM 517 O O . GLY A 1 64 ? 25.774 33.475 20.631 1.00 44.81 64 GLY A O 1
ATOM 518 N N . PHE A 1 65 ? 25.610 31.259 20.969 1.00 45.10 65 PHE A N 1
ATOM 519 C CA . PHE A 1 65 ? 24.146 31.281 21.006 1.00 41.53 65 PHE A CA 1
ATOM 520 C C . PHE A 1 65 ? 23.580 31.282 22.427 1.00 39.53 65 PHE A C 1
ATOM 521 O O . PHE A 1 65 ? 24.109 30.632 23.332 1.00 40.87 65 PHE A O 1
ATOM 529 N N . GLN A 1 66 ? 22.507 32.037 22.629 1.00 39.79 66 GLN A N 1
ATOM 530 C CA . GLN A 1 66 ? 21.705 31.859 23.825 1.00 39.56 66 GLN A CA 1
ATOM 531 C C . GLN A 1 66 ? 20.826 30.655 23.538 1.00 35.51 66 GLN A C 1
ATOM 532 O O . GLN A 1 66 ? 20.304 30.519 22.427 1.00 36.38 66 GLN A O 1
ATOM 538 N N . VAL A 1 67 ? 20.709 29.760 24.511 1.00 34.89 67 VAL A N 1
ATOM 539 C CA . VAL A 1 67 ? 19.949 28.537 24.317 1.00 32.38 67 VAL A CA 1
ATOM 540 C C . VAL A 1 67 ? 18.827 28.399 25.334 1.00 32.74 67 VAL A C 1
ATOM 541 O O . VAL A 1 67 ? 19.040 28.507 26.542 1.00 33.36 67 VAL A O 1
ATOM 545 N N . VAL A 1 68 ? 17.624 28.173 24.822 1.00 30.68 68 VAL A N 1
ATOM 546 C CA . VAL A 1 68 ? 16.452 27.964 25.658 1.00 28.94 68 VAL A CA 1
ATOM 547 C C . VAL A 1 68 ? 15.917 26.565 25.368 1.00 28.72 68 VAL A C 1
ATOM 548 O O . VAL A 1 68 ? 15.486 26.280 24.259 1.00 29.53 68 VAL A O 1
ATOM 552 N N . ALA A 1 69 ? 15.965 25.673 26.354 1.00 29.76 69 ALA A N 1
ATOM 553 C CA . ALA A 1 69 ? 15.478 24.315 26.128 1.00 28.96 69 ALA A CA 1
ATOM 554 C C . ALA A 1 69 ? 14.381 23.997 27.132 1.00 29.02 69 ALA A C 1
ATOM 555 O O . ALA A 1 69 ? 14.658 23.712 28.300 1.00 27.69 69 ALA A O 1
ATOM 557 N N . PRO A 1 70 ? 13.117 24.103 26.695 1.00 27.42 70 PRO A N 1
ATOM 558 C CA . PRO A 1 70 ? 12.012 23.846 27.615 1.00 27.54 70 PRO A CA 1
ATOM 559 C C . PRO A 1 70 ? 11.795 22.375 27.902 1.00 29.67 70 PRO A C 1
ATOM 560 O O . PRO A 1 70 ? 11.993 21.519 27.032 1.00 28.54 70 PRO A O 1
ATOM 564 N N . ASN A 1 71 ? 11.379 22.094 29.126 1.00 29.92 71 ASN A N 1
ATOM 565 C CA . ASN A 1 71 ? 10.681 20.843 29.373 1.00 29.41 71 ASN A CA 1
ATOM 566 C C . ASN A 1 71 ? 9.290 21.050 28.787 1.00 30.61 71 ASN A C 1
ATOM 567 O O . ASN A 1 71 ? 8.571 21.985 29.180 1.00 28.06 71 ASN A O 1
ATOM 572 N N . MET A 1 72 ? 8.916 20.231 27.812 1.00 29.33 72 MET A N 1
ATOM 573 C CA . MET A 1 72 ? 7.687 20.499 27.085 1.00 29.89 72 MET A CA 1
ATOM 574 C C . MET A 1 72 ? 6.465 20.196 27.943 1.00 28.36 72 MET A C 1
ATOM 575 O O . MET A 1 72 ? 6.589 19.658 29.041 1.00 30.05 72 MET A O 1
ATOM 580 N N . LEU A 1 73 ? 5.291 20.591 27.454 1.00 28.17 73 LEU A N 1
ATOM 581 C CA . LEU A 1 73 ? 4.055 20.397 28.206 1.00 29.05 73 LEU A CA 1
ATOM 582 C C . LEU A 1 73 ? 3.931 18.929 28.648 1.00 29.64 73 LEU A C 1
ATOM 583 O O . LEU A 1 73 ? 4.012 18.001 27.818 1.00 30.67 73 LEU A O 1
ATOM 588 N N . GLY A 1 74 ? 3.765 18.730 29.952 1.00 29.74 74 GLY A N 1
ATOM 589 C CA . GLY A 1 74 ? 3.590 17.399 30.516 1.00 31.88 74 GLY A CA 1
ATOM 590 C C . GLY A 1 74 ? 4.831 16.813 31.165 1.00 32.99 74 GLY A C 1
ATOM 591 O O . GLY A 1 74 ? 4.761 15.771 31.833 1.00 32.05 74 GLY A O 1
ATOM 592 N N . TYR A 1 75 ? 5.968 17.479 30.987 1.00 28.40 75 TYR A N 1
ATOM 593 C CA . TYR A 1 75 ? 7.261 16.935 31.386 1.00 31.59 75 TYR A CA 1
ATOM 594 C C . TYR A 1 75 ? 7.941 17.663 32.527 1.00 32.43 75 TYR A C 1
ATOM 595 O O . TYR A 1 75 ? 7.979 18.895 32.546 1.00 31.14 75 TYR A O 1
ATOM 604 N N . ALA A 1 76 ? 8.523 16.896 33.450 1.00 30.72 76 ALA A N 1
ATOM 605 C CA . ALA A 1 76 ? 9.393 17.446 34.490 1.00 32.54 76 ALA A CA 1
ATOM 606 C C . ALA A 1 76 ? 8.772 18.638 35.222 1.00 31.12 76 ALA A C 1
ATOM 607 O O . ALA A 1 76 ? 7.662 18.546 35.732 1.00 32.67 76 ALA A O 1
ATOM 609 N N . GLY A 1 77 ? 9.481 19.762 35.244 1.00 31.59 77 GLY A N 1
ATOM 610 C CA . GLY A 1 77 ? 8.998 20.949 35.937 1.00 33.79 77 GLY A CA 1
ATOM 611 C C . GLY A 1 77 ? 7.881 21.739 35.267 1.00 35.92 77 GLY A C 1
ATOM 612 O O . GLY A 1 77 ? 7.430 22.764 35.795 1.00 32.63 77 GLY A O 1
ATOM 613 N N . THR A 1 78 ? 7.421 21.280 34.109 1.00 30.45 78 THR A N 1
ATOM 614 C CA . THR A 1 78 ? 6.377 21.994 33.372 1.00 29.23 78 THR A CA 1
ATOM 615 C C . THR A 1 78 ? 4.981 21.433 33.674 1.00 31.39 78 THR A C 1
ATOM 616 O O . THR A 1 78 ? 4.833 20.234 33.954 1.00 30.78 78 THR A O 1
ATOM 620 N N . ASP A 1 79 ? 3.964 22.291 33.634 1.00 31.10 79 ASP A N 1
ATOM 621 C CA . ASP A 1 79 ? 2.588 21.870 33.892 1.00 32.46 79 ASP A CA 1
ATOM 622 C C . ASP A 1 79 ? 2.126 20.762 32.945 1.00 34.73 79 ASP A C 1
ATOM 623 O O . ASP A 1 79 ? 2.558 20.676 31.786 1.00 29.72 79 ASP A O 1
ATOM 628 N N . ALA A 1 80 ? 1.239 19.913 33.454 1.00 32.95 80 ALA A N 1
ATOM 629 C CA . ALA A 1 80 ? 0.541 18.932 32.632 1.00 32.77 80 ALA A CA 1
ATOM 630 C C . ALA A 1 80 ? -0.973 19.121 32.731 1.00 36.02 80 ALA A C 1
ATOM 631 O O . ALA A 1 80 ? -1.629 18.492 33.569 1.00 35.98 80 ALA A O 1
ATOM 633 N N . PRO A 1 81 ? -1.539 19.979 31.871 1.00 35.16 81 PRO A N 1
ATOM 634 C CA . PRO A 1 81 ? -2.983 20.235 31.907 1.00 35.79 81 PRO A CA 1
ATOM 635 C C . PRO A 1 81 ? -3.837 19.003 31.625 1.00 35.86 81 PRO A C 1
ATOM 636 O O . PRO A 1 81 ? -3.410 18.074 30.932 1.00 33.70 81 PRO A O 1
ATOM 640 N N . ARG A 1 82 ? -5.042 19.016 32.180 1.00 35.88 82 ARG A N 1
ATOM 641 C CA . ARG A 1 82 ? -6.026 17.962 31.960 1.00 43.91 82 ARG A CA 1
ATOM 642 C C . ARG A 1 82 ? -6.527 17.930 30.525 1.00 41.89 82 ARG A C 1
ATOM 643 O O . ARG A 1 82 ? -6.794 16.871 29.965 1.00 41.74 82 ARG A O 1
ATOM 651 N N . ASP A 1 83 ? -6.637 19.110 29.930 1.00 39.96 83 ASP A N 1
ATOM 652 C CA . ASP A 1 83 ? -7.248 19.268 28.618 1.00 39.82 83 ASP A CA 1
ATOM 653 C C . ASP A 1 83 ? -6.302 18.850 27.485 1.00 39.80 83 ASP A C 1
ATOM 654 O O . ASP A 1 83 ? -5.217 19.423 27.330 1.00 40.05 83 ASP A O 1
ATOM 659 N N . LEU A 1 84 ? -6.727 17.871 26.684 1.00 35.04 84 LEU A N 1
ATOM 660 C CA . LEU A 1 84 ? -5.916 17.377 25.570 1.00 36.12 84 LEU A CA 1
ATOM 661 C C . LEU A 1 84 ? -5.702 18.415 24.485 1.00 33.42 84 LEU A C 1
ATOM 662 O O . LEU A 1 84 ? -4.749 18.325 23.721 1.00 31.25 84 LEU A O 1
ATOM 667 N N . SER A 1 85 ? -6.608 19.381 24.388 1.00 36.50 85 SER A N 1
ATOM 668 C CA . SER A 1 85 ? -6.454 20.412 23.373 1.00 37.26 85 SER A CA 1
ATOM 669 C C . SER A 1 85 ? -5.196 21.242 23.623 1.00 34.10 85 SER A C 1
ATOM 670 O O . SER A 1 85 ? -4.678 21.865 22.703 1.00 34.15 85 SER A O 1
ATOM 673 N N . GLN A 1 86 ? -4.690 21.247 24.855 1.00 32.54 86 GLN A N 1
ATOM 674 C CA . GLN A 1 86 ? -3.435 21.953 25.135 1.00 29.00 86 GLN A CA 1
ATOM 675 C C . GLN A 1 86 ? -2.226 21.222 24.556 1.00 31.45 86 GLN A C 1
ATOM 676 O O . GLN A 1 86 ? -1.154 21.796 24.412 1.00 28.52 86 GLN A O 1
ATOM 682 N N . PHE A 1 87 ? -2.386 19.936 24.236 1.00 27.00 87 PHE A N 1
ATOM 683 C CA . PHE A 1 87 ? -1.253 19.155 23.761 1.00 30.26 87 PHE A CA 1
ATOM 684 C C . PHE A 1 87 ? -1.139 19.067 22.238 1.00 29.52 87 PHE A C 1
ATOM 685 O O . PHE A 1 87 ? -0.234 18.404 21.728 1.00 28.36 87 PHE A O 1
ATOM 693 N N . THR A 1 88 ? -2.029 19.741 21.509 1.00 29.15 88 THR A N 1
ATOM 694 C CA . THR A 1 88 ? -1.958 19.717 20.046 1.00 28.85 88 THR A CA 1
ATOM 695 C C . THR A 1 88 ? -0.683 20.394 19.553 1.00 27.06 88 THR A C 1
ATOM 696 O O . THR A 1 88 ? -0.093 21.248 20.245 1.00 31.38 88 THR A O 1
ATOM 700 N N . LEU A 1 89 ? -0.272 20.050 18.342 1.00 25.85 89 LEU A N 1
ATOM 701 C CA . LEU A 1 89 ? 0.919 20.653 17.760 1.00 27.70 89 LEU A CA 1
ATOM 702 C C . LEU A 1 89 ? 0.718 22.154 17.624 1.00 28.88 89 LEU A C 1
ATOM 703 O O . LEU A 1 89 ? 1.637 22.934 17.869 1.00 28.43 89 LEU A O 1
ATOM 708 N N . LYS A 1 90 ? -0.491 22.559 17.262 1.00 29.39 90 LYS A N 1
ATOM 709 C CA . LYS A 1 90 ? -0.763 23.996 17.126 1.00 30.37 90 LYS A CA 1
ATOM 710 C C . LYS A 1 90 ? -0.690 24.737 18.465 1.00 32.31 90 LYS A C 1
ATOM 711 O O . LYS A 1 90 ? -0.110 25.838 18.549 1.00 29.96 90 LYS A O 1
ATOM 717 N N . SER A 1 91 ? -1.272 24.165 19.522 1.00 26.75 91 SER A N 1
ATOM 718 C CA . SER A 1 91 ? -1.234 24.864 20.806 1.00 29.39 91 SER A CA 1
ATOM 719 C C . SER A 1 91 ? 0.194 24.911 21.342 1.00 29.02 91 SER A C 1
ATOM 720 O O . SER A 1 91 ? 0.643 25.931 21.856 1.00 28.42 91 SER A O 1
ATOM 723 N N . VAL A 1 92 ? 0.919 23.802 21.221 1.00 26.79 92 VAL A N 1
ATOM 724 C CA . VAL A 1 92 ? 2.283 23.785 21.697 1.00 27.48 92 VAL A CA 1
ATOM 725 C C . VAL A 1 92 ? 3.202 24.707 20.842 1.00 28.09 92 VAL A C 1
ATOM 726 O O . VAL A 1 92 ? 4.120 25.343 21.375 1.00 29.82 92 VAL A O 1
ATOM 730 N N . SER A 1 93 ? 2.943 24.805 19.538 1.00 27.19 93 SER A N 1
ATOM 731 C CA . SER A 1 93 ? 3.684 25.733 18.670 1.00 27.97 93 SER A CA 1
ATOM 732 C C . SER A 1 93 ? 3.455 27.152 19.167 1.00 28.55 93 SER A C 1
ATOM 733 O O . SER A 1 93 ? 4.371 27.964 19.186 1.00 29.28 93 SER A O 1
ATOM 736 N N . ALA A 1 94 ? 2.237 27.443 19.608 1.00 28.24 94 ALA A N 1
ATOM 737 C CA . ALA A 1 94 ? 1.941 28.795 20.099 1.00 28.68 94 ALA A CA 1
ATOM 738 C C . ALA A 1 94 ? 2.633 29.055 21.432 1.00 29.85 94 ALA A C 1
ATOM 739 O O . ALA A 1 94 ? 3.043 30.177 21.708 1.00 29.33 94 ALA A O 1
ATOM 741 N N . ASP A 1 95 ? 2.748 28.017 22.267 1.00 27.17 95 ASP A N 1
ATOM 742 C CA . ASP A 1 95 ? 3.542 28.086 23.500 1.00 28.99 95 ASP A CA 1
ATOM 743 C C . ASP A 1 95 ? 4.990 28.428 23.192 1.00 28.17 95 ASP A C 1
ATOM 744 O O . ASP A 1 95 ? 5.587 29.273 23.849 1.00 27.10 95 ASP A O 1
ATOM 749 N N . ILE A 1 96 ? 5.575 27.690 22.250 1.00 25.56 96 ILE A N 1
ATOM 750 C CA . ILE A 1 96 ? 6.950 27.925 21.833 1.00 26.27 96 ILE A CA 1
ATOM 751 C C . ILE A 1 96 ? 7.124 29.378 21.322 1.00 27.44 96 ILE A C 1
ATOM 752 O O . ILE A 1 96 ? 8.096 30.056 21.671 1.00 28.71 96 ILE A O 1
ATOM 757 N N . ALA A 1 97 ? 6.168 29.854 20.533 1.00 27.01 97 ALA A N 1
ATOM 758 C CA . ALA A 1 97 ? 6.255 31.205 19.980 1.00 30.76 97 ALA A CA 1
ATOM 759 C C . ALA A 1 97 ? 6.268 32.243 21.095 1.00 31.13 97 ALA A C 1
ATOM 760 O O . ALA A 1 97 ? 7.098 33.159 21.089 1.00 30.58 97 ALA A O 1
ATOM 762 N N . GLU A 1 98 ? 5.369 32.094 22.062 1.00 28.39 98 GLU A N 1
ATOM 763 C CA . GLU A 1 98 ? 5.308 33.044 23.176 1.00 29.78 98 GLU A CA 1
ATOM 764 C C . GLU A 1 98 ? 6.555 32.959 24.053 1.00 31.09 98 GLU A C 1
ATOM 765 O O . GLU A 1 98 ? 7.097 33.986 24.462 1.00 29.27 98 GLU A O 1
ATOM 771 N N . LEU A 1 99 ? 7.013 31.741 24.341 1.00 28.08 99 LEU A N 1
ATOM 772 C CA . LEU A 1 99 ? 8.253 31.561 25.094 1.00 27.55 99 LEU A CA 1
ATOM 773 C C . LEU A 1 99 ? 9.438 32.204 24.361 1.00 28.73 99 LEU A C 1
ATOM 774 O O . LEU A 1 99 ? 10.267 32.885 24.978 1.00 30.88 99 LEU A O 1
ATOM 779 N N . ALA A 1 100 ? 9.498 32.002 23.049 1.00 28.14 100 ALA A N 1
ATOM 780 C CA . ALA A 1 100 ? 10.592 32.527 22.234 1.00 27.73 100 ALA A CA 1
ATOM 781 C C . ALA A 1 100 ? 10.611 34.034 22.335 1.00 30.83 100 ALA A C 1
ATOM 782 O O . ALA A 1 100 ? 11.650 34.640 22.582 1.00 31.03 100 ALA A O 1
ATOM 784 N N . ARG A 1 101 ? 9.444 34.620 22.142 1.00 29.24 101 ARG A N 1
ATOM 785 C CA . ARG A 1 101 ? 9.329 36.080 22.127 1.00 29.47 101 ARG A CA 1
ATOM 786 C C . ARG A 1 101 ? 9.493 36.732 23.501 1.00 34.02 101 ARG A C 1
ATOM 787 O O . ARG A 1 101 ? 9.735 37.950 23.588 1.00 32.67 101 ARG A O 1
ATOM 795 N N . SER A 1 102 ? 9.385 35.944 24.571 1.00 31.82 102 SER A N 1
ATOM 796 C CA . SER A 1 102 ? 9.662 36.465 25.903 1.00 33.67 102 SER A CA 1
ATOM 797 C C . SER A 1 102 ? 11.165 36.651 26.064 1.00 33.08 102 SER A C 1
ATOM 798 O O . SER A 1 102 ? 11.615 37.309 26.997 1.00 35.04 102 SER A O 1
ATOM 801 N N . PHE A 1 103 ? 11.934 36.103 25.130 1.00 32.29 103 PHE A N 1
ATOM 802 C CA . PHE A 1 103 ? 13.383 36.288 25.117 1.00 36.51 103 PHE A CA 1
ATOM 803 C C . PHE A 1 103 ? 13.854 37.231 24.009 1.00 38.00 103 PHE A C 1
ATOM 804 O O . PHE A 1 103 ? 14.725 38.067 24.247 1.00 39.57 103 PHE A O 1
ATOM 812 N N . VAL A 1 104 ? 13.305 37.102 22.801 1.00 34.53 104 VAL A N 1
ATOM 813 C CA . VAL A 1 104 ? 13.796 37.933 21.695 1.00 35.90 104 VAL A CA 1
ATOM 814 C C . VAL A 1 104 ? 12.900 39.144 21.390 1.00 36.69 104 VAL A C 1
ATOM 815 O O . VAL A 1 104 ? 13.220 39.952 20.516 1.00 37.25 104 VAL A O 1
ATOM 819 N N . GLY A 1 105 ? 11.813 39.304 22.137 1.00 34.77 105 GLY A N 1
ATOM 820 C CA . GLY A 1 105 ? 10.849 40.356 21.864 1.00 35.67 105 GLY A CA 1
ATOM 821 C C . GLY A 1 105 ? 9.864 39.958 20.783 1.00 33.20 105 GLY A C 1
ATOM 822 O O . GLY A 1 105 ? 10.102 39.018 20.026 1.00 34.57 105 GLY A O 1
ATOM 823 N N . GLN A 1 106 ? 8.754 40.684 20.686 1.00 34.65 106 GLN A N 1
ATOM 824 C CA . GLN A 1 106 ? 7.693 40.295 19.756 1.00 36.13 106 GLN A CA 1
ATOM 825 C C . GLN A 1 106 ? 8.139 40.373 18.292 1.00 35.88 106 GLN A C 1
ATOM 826 O O . GLN A 1 106 ? 7.641 39.631 17.447 1.00 37.85 106 GLN A O 1
ATOM 832 N N . ASP A 1 107 ? 9.099 41.248 18.001 1.00 36.11 107 ASP A N 1
ATOM 833 C CA . ASP A 1 107 ? 9.601 41.411 16.641 1.00 34.86 107 ASP A CA 1
ATOM 834 C C . ASP A 1 107 ? 10.836 40.570 16.352 1.00 36.74 107 ASP A C 1
ATOM 835 O O . ASP A 1 107 ? 11.352 40.593 15.237 1.00 39.16 107 ASP A O 1
ATOM 840 N N . GLY A 1 108 ? 11.311 39.828 17.349 1.00 36.36 108 GLY A N 1
ATOM 841 C CA . GLY A 1 108 ? 12.544 39.074 17.203 1.00 37.75 108 GLY A CA 1
ATOM 842 C C . GLY A 1 108 ? 12.400 37.753 16.462 1.00 33.90 108 GLY A C 1
ATOM 843 O O . GLY A 1 108 ? 11.295 37.323 16.124 1.00 37.17 108 GLY A O 1
ATOM 844 N N . GLN A 1 109 ? 13.528 37.119 16.178 1.00 33.40 109 GLN A N 1
ATOM 845 C CA . GLN A 1 109 ? 13.517 35.808 15.551 1.00 33.98 109 GLN A CA 1
ATOM 846 C C . GLN A 1 109 ? 14.366 34.817 16.345 1.00 32.64 109 GLN A C 1
ATOM 847 O O . GLN A 1 109 ? 15.210 35.204 17.147 1.00 32.82 109 GLN A O 1
ATOM 853 N N . ILE A 1 110 ? 14.126 33.530 16.118 1.00 30.96 110 ILE A N 1
ATOM 854 C CA . ILE A 1 110 ? 14.932 32.483 16.746 1.00 32.24 110 ILE A CA 1
ATOM 855 C C . ILE A 1 110 ? 15.379 31.428 15.743 1.00 32.03 110 ILE A C 1
ATOM 856 O O . ILE A 1 110 ? 14.824 31.309 14.649 1.00 35.05 110 ILE A O 1
ATOM 861 N N . VAL A 1 111 ? 16.371 30.639 16.149 1.00 31.95 111 VAL A N 1
ATOM 862 C CA . VAL A 1 111 ? 16.707 29.389 15.492 1.00 30.07 111 VAL A CA 1
ATOM 863 C C . VAL A 1 111 ? 15.946 28.302 16.261 1.00 32.15 111 VAL A C 1
ATOM 864 O O . VAL A 1 111 ? 15.884 28.357 17.478 1.00 33.68 111 VAL A O 1
ATOM 868 N N . LEU A 1 112 ? 15.365 27.332 15.573 1.00 30.64 112 LEU A N 1
ATOM 869 C CA . LEU A 1 112 ? 14.503 26.372 16.250 1.00 32.77 112 LEU A CA 1
ATOM 870 C C . LEU A 1 112 ? 14.907 24.942 15.923 1.00 31.11 112 LEU A C 1
ATOM 871 O O . LEU A 1 112 ? 15.032 24.578 14.757 1.00 33.49 112 LEU A O 1
ATOM 876 N N . GLY A 1 113 ? 15.106 24.120 16.948 1.00 29.78 113 GLY A N 1
ATOM 877 C CA . GLY A 1 113 ? 15.559 22.764 16.735 1.00 30.98 113 GLY A CA 1
ATOM 878 C C . GLY A 1 113 ? 14.715 21.781 17.520 1.00 27.29 113 GLY A C 1
ATOM 879 O O . GLY A 1 113 ? 14.308 22.082 18.639 1.00 28.05 113 GLY A O 1
ATOM 880 N N . GLY A 1 114 ? 14.458 20.613 16.936 1.00 28.94 114 GLY A N 1
ATOM 881 C CA . GLY A 1 114 ? 13.637 19.606 17.585 1.00 26.15 114 GLY A CA 1
ATOM 882 C C . GLY A 1 114 ? 14.066 18.170 17.352 1.00 29.90 114 GLY A C 1
ATOM 883 O O . GLY A 1 114 ? 14.796 17.878 16.401 1.00 34.01 114 GLY A O 1
ATOM 884 N N . HIS A 1 115 ? 13.587 17.279 18.218 1.00 25.96 115 HIS A N 1
ATOM 885 C CA . HIS A 1 115 ? 13.854 15.832 18.102 1.00 29.33 115 HIS A CA 1
ATOM 886 C C . HIS A 1 115 ? 12.621 15.027 18.505 1.00 28.66 115 HIS A C 1
ATOM 887 O O . HIS A 1 115 ? 11.930 15.402 19.451 1.00 29.19 115 HIS A O 1
ATOM 894 N N . ASP A 1 116 ? 12.347 13.922 17.796 1.00 31.16 116 ASP A N 1
ATOM 895 C CA . ASP A 1 116 ? 11.197 13.058 18.111 1.00 32.37 116 ASP A CA 1
ATOM 896 C C . ASP A 1 116 ? 9.920 13.903 17.997 1.00 32.04 116 ASP A C 1
ATOM 897 O O . ASP A 1 116 ? 9.772 14.643 17.022 1.00 32.63 116 ASP A O 1
ATOM 902 N N . TRP A 1 117 ? 9.013 13.827 18.971 1.00 29.50 117 TRP A N 1
ATOM 903 C CA . TRP A 1 117 ? 7.825 14.690 18.933 1.00 31.49 117 TRP A CA 1
ATOM 904 C C . TRP A 1 117 ? 8.219 16.154 18.813 1.00 31.16 117 TRP A C 1
ATOM 905 O O . TRP A 1 117 ? 7.508 16.937 18.199 1.00 28.25 117 TRP A O 1
ATOM 916 N N . GLY A 1 118 ? 9.355 16.516 19.399 1.00 27.86 118 GLY A N 1
ATOM 917 C CA . GLY A 1 118 ? 9.863 17.869 19.248 1.00 29.08 118 GLY A CA 1
ATOM 918 C C . GLY A 1 118 ? 10.154 18.278 17.811 1.00 28.07 118 GLY A C 1
ATOM 919 O O . GLY A 1 118 ? 9.989 19.448 17.467 1.00 29.62 118 GLY A O 1
ATOM 920 N N . GLY A 1 119 ? 10.586 17.336 16.979 1.00 30.79 119 GLY A N 1
ATOM 921 C CA . GLY A 1 119 ? 10.782 17.608 15.561 1.00 30.65 119 GLY A CA 1
ATOM 922 C C . GLY A 1 119 ? 9.463 17.928 14.876 1.00 32.87 119 GLY A C 1
ATOM 923 O O . GLY A 1 119 ? 9.379 18.876 14.093 1.00 32.21 119 GLY A O 1
ATOM 924 N N . ALA A 1 120 ? 8.425 17.150 15.178 1.00 30.40 120 ALA A N 1
ATOM 925 C CA . ALA A 1 120 ? 7.088 17.437 14.660 1.00 31.15 120 ALA A CA 1
ATOM 926 C C . ALA A 1 120 ? 6.661 18.843 15.094 1.00 31.43 120 ALA A C 1
ATOM 927 O O . ALA A 1 120 ? 6.098 19.598 14.285 1.00 31.00 120 ALA A O 1
ATOM 929 N N . VAL A 1 121 ? 6.931 19.196 16.354 1.00 26.41 121 VAL A N 1
ATOM 930 C CA . VAL A 1 121 ? 6.568 20.524 16.854 1.00 28.81 121 VAL A CA 1
ATOM 931 C C . VAL A 1 121 ? 7.284 21.614 16.069 1.00 31.57 121 VAL A C 1
ATOM 932 O O . VAL A 1 121 ? 6.643 22.607 15.671 1.00 31.36 121 VAL A O 1
ATOM 936 N N . VAL A 1 122 ? 8.585 21.461 15.819 1.00 27.20 122 VAL A N 1
ATOM 937 C CA . VAL A 1 122 ? 9.288 22.617 15.237 1.00 31.06 122 VAL A CA 1
ATOM 938 C C . VAL A 1 122 ? 8.906 22.817 13.761 1.00 32.73 122 VAL A C 1
ATOM 939 O O . VAL A 1 122 ? 8.853 23.963 13.312 1.00 30.80 122 VAL A O 1
ATOM 943 N N . TRP A 1 123 ? 8.601 21.747 13.020 1.00 29.31 123 TRP A N 1
ATOM 944 C CA . TRP A 1 123 ? 8.102 21.944 11.650 1.00 33.56 123 TRP A CA 1
ATOM 945 C C . TRP A 1 123 ? 6.771 22.697 11.712 1.00 34.03 123 TRP A C 1
ATOM 946 O O . TRP A 1 123 ? 6.547 23.648 10.954 1.00 32.28 123 TRP A O 1
ATOM 957 N N . ARG A 1 124 ? 5.884 22.287 12.617 1.00 30.59 124 ARG A N 1
ATOM 958 C CA . ARG A 1 124 ? 4.612 22.998 12.737 1.00 30.16 124 ARG A CA 1
ATOM 959 C C . ARG A 1 124 ? 4.792 24.443 13.209 1.00 31.04 124 ARG A C 1
ATOM 960 O O . ARG A 1 124 ? 4.067 25.335 12.760 1.00 30.41 124 ARG A O 1
ATOM 968 N N . THR A 1 125 ? 5.753 24.690 14.098 1.00 28.15 125 THR A N 1
ATOM 969 C CA . THR A 1 125 ? 5.963 26.041 14.608 1.00 30.52 125 THR A CA 1
ATOM 970 C C . THR A 1 125 ? 6.447 26.958 13.474 1.00 31.24 125 THR A C 1
ATOM 971 O O . THR A 1 125 ? 6.049 28.120 13.400 1.00 30.49 125 THR A O 1
ATOM 975 N N . ALA A 1 126 ? 7.298 26.420 12.605 1.00 29.79 126 ALA A N 1
ATOM 976 C CA . ALA A 1 126 ? 7.844 27.172 11.469 1.00 32.58 126 ALA A CA 1
ATOM 977 C C . ALA A 1 126 ? 6.772 27.424 10.421 1.00 37.54 126 ALA A C 1
ATOM 978 O O . ALA A 1 126 ? 6.846 28.400 9.648 1.00 40.09 126 ALA A O 1
ATOM 980 N N . TYR A 1 127 ? 5.779 26.545 10.389 1.00 31.78 127 TYR A N 1
ATOM 981 C CA . TYR A 1 127 ? 4.634 26.717 9.502 1.00 32.81 127 TYR A CA 1
ATOM 982 C C . TYR A 1 127 ? 3.649 27.754 10.056 1.00 37.02 127 TYR A C 1
ATOM 983 O O . TYR A 1 127 ? 3.200 28.669 9.335 1.00 33.41 127 TYR A O 1
ATOM 992 N N . TYR A 1 128 ? 3.331 27.633 11.341 1.00 33.42 128 TYR A N 1
ATOM 993 C CA . TYR A 1 128 ? 2.382 28.545 11.978 1.00 32.56 128 TYR A CA 1
ATOM 994 C C . TYR A 1 128 ? 2.971 29.921 12.304 1.00 35.34 128 TYR A C 1
ATOM 995 O O . TYR A 1 128 ? 2.235 30.901 12.395 1.00 37.19 128 TYR A O 1
ATOM 1004 N N . HIS A 1 129 ? 4.283 30.008 12.498 1.00 32.42 129 HIS A N 1
ATOM 1005 C CA . HIS A 1 129 ? 4.894 31.286 12.883 1.00 34.85 129 HIS A CA 1
ATOM 1006 C C . HIS A 1 129 ? 6.150 31.589 12.069 1.00 37.33 129 HIS A C 1
ATOM 1007 O O . HIS A 1 129 ? 7.240 31.714 12.629 1.00 37.11 129 HIS A O 1
ATOM 1014 N N . PRO A 1 130 ? 6.001 31.706 10.740 1.00 36.03 130 PRO A N 1
ATOM 1015 C CA . PRO A 1 130 ? 7.185 31.968 9.919 1.00 45.17 130 PRO A CA 1
ATOM 1016 C C . PRO A 1 130 ? 7.832 33.316 10.259 1.00 45.42 130 PRO A C 1
ATOM 1017 O O . PRO A 1 130 ? 9.037 33.427 10.064 1.00 55.29 130 PRO A O 1
ATOM 1021 N N . GLU A 1 131 ? 7.082 34.286 10.786 1.00 44.98 131 GLU A N 1
ATOM 1022 C CA . GLU A 1 131 ? 7.661 35.570 11.219 1.00 47.56 131 GLU A CA 1
ATOM 1023 C C . GLU A 1 131 ? 8.818 35.342 12.170 1.00 48.31 131 GLU A C 1
ATOM 1024 O O . GLU A 1 131 ? 9.820 36.059 12.150 1.00 44.20 131 GLU A O 1
ATOM 1030 N N . LEU A 1 132 ? 8.656 34.329 13.012 1.00 39.15 132 LEU A N 1
ATOM 1031 C CA . LEU A 1 132 ? 9.518 34.136 14.159 1.00 37.13 132 LEU A CA 1
ATOM 1032 C C . LEU A 1 132 ? 10.733 33.259 13.855 1.00 32.96 132 LEU A C 1
ATOM 1033 O O . LEU A 1 132 ? 11.786 33.426 14.449 1.00 34.99 132 LEU A O 1
ATOM 1038 N N . VAL A 1 133 ? 10.589 32.332 12.924 1.00 34.91 133 VAL A N 1
ATOM 1039 C CA . VAL A 1 133 ? 11.580 31.269 12.779 1.00 36.50 133 VAL A CA 1
ATOM 1040 C C . VAL A 1 133 ? 12.552 31.570 11.641 1.00 38.35 133 VAL A C 1
ATOM 1041 O O . VAL A 1 133 ? 12.207 31.463 10.473 1.00 40.59 133 VAL A O 1
ATOM 1045 N N . LYS A 1 134 ? 13.773 31.936 12.018 1.00 38.48 134 LYS A N 1
ATOM 1046 C CA . LYS A 1 134 ? 14.832 32.331 11.094 1.00 41.27 134 LYS A CA 1
ATOM 1047 C C . LYS A 1 134 ? 15.492 31.125 10.422 1.00 40.11 134 LYS A C 1
ATOM 1048 O O . LYS A 1 134 ? 15.945 31.201 9.280 1.00 39.57 134 LYS A O 1
ATOM 1054 N N . ALA A 1 135 ? 15.532 30.004 11.138 1.00 38.24 135 ALA A N 1
ATOM 1055 C CA . ALA A 1 135 ? 16.121 28.772 10.650 1.00 36.01 135 ALA A CA 1
ATOM 1056 C C . ALA A 1 135 ? 15.600 27.658 11.553 1.00 34.28 135 ALA A C 1
ATOM 1057 O O . ALA A 1 135 ? 15.325 27.911 12.730 1.00 35.13 135 ALA A O 1
ATOM 1059 N N . VAL A 1 136 ? 15.440 26.468 11.002 1.00 35.86 136 VAL A N 1
ATOM 1060 C CA . VAL A 1 136 ? 14.832 25.358 11.739 1.00 36.77 136 VAL A CA 1
ATOM 1061 C C . VAL A 1 136 ? 15.476 24.003 11.413 1.00 36.55 136 VAL A C 1
ATOM 1062 O O . VAL A 1 136 ? 15.772 23.694 10.260 1.00 36.52 136 VAL A O 1
ATOM 1066 N N . PHE A 1 137 ? 15.712 23.188 12.434 1.00 33.80 137 PHE A N 1
ATOM 1067 C CA . PHE A 1 137 ? 16.236 21.850 12.180 1.00 34.51 137 PHE A CA 1
ATOM 1068 C C . PHE A 1 137 ? 15.505 20.781 12.987 1.00 35.89 137 PHE A C 1
ATOM 1069 O O . PHE A 1 137 ? 15.011 21.040 14.090 1.00 32.71 137 PHE A O 1
ATOM 1077 N N . SER A 1 138 ? 15.418 19.583 12.421 1.00 32.06 138 SER A N 1
ATOM 1078 C CA . SER A 1 138 ? 14.898 18.433 13.159 1.00 32.24 138 SER A CA 1
ATOM 1079 C C . SER A 1 138 ? 15.899 17.283 13.092 1.00 35.38 138 SER A C 1
ATOM 1080 O O . SER A 1 138 ? 16.552 17.065 12.064 1.00 37.90 138 SER A O 1
ATOM 1083 N N . VAL A 1 139 ? 16.015 16.560 14.198 1.00 33.04 139 VAL A N 1
ATOM 1084 C CA . VAL A 1 139 ? 16.820 15.353 14.258 1.00 34.75 139 VAL A CA 1
ATOM 1085 C C . VAL A 1 139 ? 15.862 14.171 14.368 1.00 37.69 139 VAL A C 1
ATOM 1086 O O . VAL A 1 139 ? 14.995 14.159 15.249 1.00 34.75 139 VAL A O 1
ATOM 1090 N N . CYS A 1 140 ? 16.003 13.224 13.433 1.00 38.37 140 CYS A N 1
ATOM 1091 C CA . CYS A 1 140 ? 15.210 11.996 13.329 1.00 40.06 140 CYS A CA 1
ATOM 1092 C C . CYS A 1 140 ? 13.811 12.186 12.728 1.00 42.32 140 CYS A C 1
ATOM 1093 O O . CYS A 1 140 ? 13.359 11.343 11.958 1.00 40.52 140 CYS A O 1
ATOM 1096 N N . THR A 1 141 ? 13.129 13.278 13.053 1.00 40.38 141 THR A N 1
ATOM 1097 C CA . THR A 1 141 ? 11.731 13.419 12.641 1.00 39.99 141 THR A CA 1
ATOM 1098 C C . THR A 1 141 ? 11.574 14.180 11.332 1.00 36.60 141 THR A C 1
ATOM 1099 O O . THR A 1 141 ? 11.797 15.386 11.282 1.00 38.20 141 THR A O 1
ATOM 1103 N N . PRO A 1 142 ? 11.179 13.471 10.267 1.00 38.54 142 PRO A N 1
ATOM 1104 C CA . PRO A 1 142 ? 10.947 14.146 8.993 1.00 40.44 142 PRO A CA 1
ATOM 1105 C C . PRO A 1 142 ? 9.637 14.919 9.013 1.00 39.38 142 PRO A C 1
ATOM 1106 O O . PRO A 1 142 ? 8.855 14.804 9.958 1.00 39.91 142 PRO A O 1
ATOM 1110 N N . LEU A 1 143 ? 9.408 15.697 7.965 1.00 39.41 143 LEU A N 1
ATOM 1111 C CA . LEU A 1 143 ? 8.157 16.422 7.802 1.00 42.00 143 LEU A CA 1
ATOM 1112 C C . LEU A 1 143 ? 7.026 15.470 7.430 1.00 43.28 143 LEU A C 1
ATOM 1113 O O . LEU A 1 143 ? 7.203 14.565 6.610 1.00 44.88 143 LEU A O 1
ATOM 1118 N N . HIS A 1 144 ? 5.861 15.648 8.037 1.00 40.48 144 HIS A N 1
ATOM 1119 C CA . HIS A 1 144 ? 4.688 14.964 7.518 1.00 42.81 144 HIS A CA 1
ATOM 1120 C C . HIS A 1 144 ? 3.702 16.000 6.979 1.00 42.74 144 HIS A C 1
ATOM 1121 O O . HIS A 1 144 ? 3.577 17.100 7.529 1.00 38.59 144 HIS A O 1
ATOM 1128 N N . PRO A 1 145 ? 3.024 15.664 5.871 1.00 41.27 145 PRO A N 1
ATOM 1129 C CA . PRO A 1 145 ? 2.067 16.591 5.260 1.00 44.41 145 PRO A CA 1
ATOM 1130 C C . PRO A 1 145 ? 0.936 16.948 6.209 1.00 37.62 145 PRO A C 1
ATOM 1131 O O . PRO A 1 145 ? 0.698 16.246 7.188 1.00 41.16 145 PRO A O 1
ATOM 1135 N N . LEU A 1 146 ? 0.265 18.057 5.934 1.00 40.50 146 LEU A N 1
ATOM 1136 C CA . LEU A 1 146 ? -0.939 18.396 6.668 1.00 40.67 146 LEU A CA 1
ATOM 1137 C C . LEU A 1 146 ? -1.940 17.274 6.471 1.00 44.72 146 LEU A C 1
ATOM 1138 O O . LEU A 1 146 ? -2.170 16.837 5.343 1.00 46.32 146 LEU A O 1
ATOM 1143 N N . SER A 1 147 ? -2.512 16.797 7.569 1.00 41.16 147 SER A N 1
ATOM 1144 C CA . SER A 1 147 ? -3.544 15.767 7.526 1.00 42.03 147 SER A CA 1
ATOM 1145 C C . SER A 1 147 ? -4.702 16.156 6.613 1.00 48.16 147 SER A C 1
ATOM 1146 O O . SER A 1 147 ? -5.253 17.254 6.733 1.00 48.66 147 SER A O 1
ATOM 1149 N N . ALA A 1 148 ? -5.066 15.263 5.699 1.00 45.09 148 ALA A N 1
ATOM 1150 C CA . ALA A 1 148 ? -6.213 15.490 4.825 1.00 47.97 148 ALA A CA 1
ATOM 1151 C C . ALA A 1 148 ? -7.422 14.705 5.315 1.00 52.28 148 ALA A C 1
ATOM 1152 O O . ALA A 1 148 ? -8.549 14.966 4.898 1.00 51.13 148 ALA A O 1
ATOM 1154 N N . GLU A 1 149 ? -7.182 13.739 6.197 1.00 49.21 149 GLU A N 1
ATOM 1155 C CA . GLU A 1 149 ? -8.252 12.924 6.760 1.00 51.98 149 GLU A CA 1
ATOM 1156 C C . GLU A 1 149 ? -7.930 12.509 8.196 1.00 50.78 149 GLU A C 1
ATOM 1157 O O . GLU A 1 149 ? -6.801 12.685 8.661 1.00 47.04 149 GLU A O 1
ATOM 1163 N N . TYR A 1 150 ? -8.928 11.980 8.900 1.00 48.44 150 TYR A N 1
ATOM 1164 C CA . TYR A 1 150 ? -8.687 11.321 10.176 1.00 45.91 150 TYR A CA 1
ATOM 1165 C C . TYR A 1 150 ? -9.235 9.901 10.166 1.00 46.26 150 TYR A C 1
ATOM 1166 O O . TYR A 1 150 ? -10.424 9.689 9.925 1.00 42.18 150 TYR A O 1
ATOM 1175 N N . LYS A 1 151 ? -8.358 8.938 10.425 1.00 43.09 151 LYS A N 1
ATOM 1176 C CA . LYS A 1 151 ? -8.767 7.561 10.687 1.00 43.19 151 LYS A CA 1
ATOM 1177 C C . LYS A 1 151 ? -8.150 7.120 12.005 1.00 39.63 151 LYS A C 1
ATOM 1178 O O . LYS A 1 151 ? -6.972 7.381 12.242 1.00 39.13 151 LYS A O 1
ATOM 1184 N N . PRO A 1 152 ? -8.944 6.466 12.872 1.00 39.88 152 PRO A N 1
ATOM 1185 C CA . PRO A 1 152 ? -8.417 5.963 14.149 1.00 40.56 152 PRO A CA 1
ATOM 1186 C C . PRO A 1 152 ? -7.203 5.061 13.917 1.00 39.95 152 PRO A C 1
ATOM 1187 O O . PRO A 1 152 ? -7.218 4.273 12.969 1.00 39.32 152 PRO A O 1
ATOM 1191 N N . LEU A 1 153 ? -6.170 5.188 14.745 1.00 37.22 153 LEU A N 1
ATOM 1192 C CA . LEU A 1 153 ? -4.922 4.484 14.492 1.00 33.51 153 LEU A CA 1
ATOM 1193 C C . LEU A 1 153 ? -5.165 2.965 14.479 1.00 32.36 153 LEU A C 1
ATOM 1194 O O . LEU A 1 153 ? -4.492 2.237 13.743 1.00 34.21 153 LEU A O 1
ATOM 1199 N N . GLU A 1 154 ? -6.146 2.514 15.265 1.00 33.23 154 GLU A N 1
ATOM 1200 C CA . GLU A 1 154 ? -6.524 1.088 15.324 1.00 34.20 154 GLU A CA 1
ATOM 1201 C C . GLU A 1 154 ? -6.881 0.552 13.953 1.00 34.56 154 GLU A C 1
ATOM 1202 O O . GLU A 1 154 ? -6.550 -0.595 13.623 1.00 33.55 154 GLU A O 1
ATOM 1208 N N . ASP A 1 155 ? -7.584 1.371 13.170 1.00 35.60 155 ASP A N 1
ATOM 1209 C CA . ASP A 1 155 ? -8.061 0.932 11.866 1.00 37.48 155 ASP A CA 1
ATOM 1210 C C . ASP A 1 155 ? -6.925 0.959 10.870 1.00 37.52 155 ASP A C 1
ATOM 1211 O O . ASP A 1 155 ? -6.849 0.110 9.978 1.00 39.52 155 ASP A O 1
ATOM 1216 N N . ILE A 1 156 ? -6.042 1.941 11.010 1.00 32.71 156 ILE A N 1
ATOM 1217 C CA . ILE A 1 156 ? -4.899 2.028 10.117 1.00 33.52 156 ILE A CA 1
ATOM 1218 C C . ILE A 1 156 ? -3.987 0.803 10.269 1.00 34.86 156 ILE A C 1
ATOM 1219 O O . ILE A 1 156 ? -3.605 0.192 9.268 1.00 35.19 156 ILE A O 1
ATOM 1224 N N . VAL A 1 157 ? -3.655 0.420 11.503 1.00 32.68 157 VAL A N 1
ATOM 1225 C CA . VAL A 1 157 ? -2.753 -0.724 11.666 1.00 33.01 157 VAL A CA 1
ATOM 1226 C C . VAL A 1 157 ? -3.480 -2.037 11.409 1.00 33.77 157 VAL A C 1
ATOM 1227 O O . VAL A 1 157 ? -2.850 -3.012 10.973 1.00 33.64 157 VAL A O 1
ATOM 1231 N N . ALA A 1 158 ? -4.791 -2.082 11.640 1.00 32.15 158 ALA 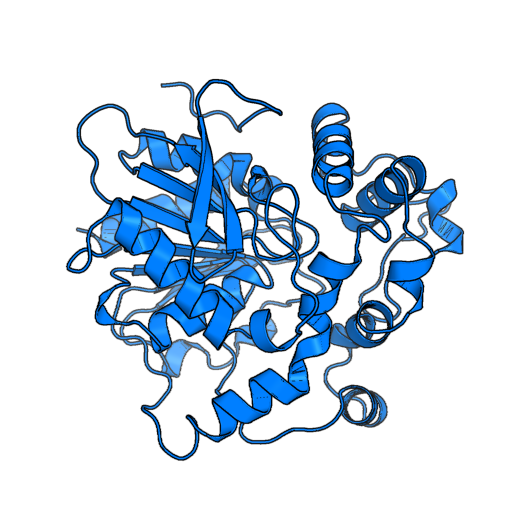A N 1
ATOM 1232 C CA . ALA A 1 158 ? -5.535 -3.320 11.338 1.00 32.25 158 ALA A CA 1
ATOM 1233 C C . ALA A 1 158 ? -5.583 -3.574 9.830 1.00 37.11 158 ALA A C 1
ATOM 1234 O O . ALA A 1 158 ? -5.822 -4.691 9.383 1.00 35.00 158 ALA A O 1
ATOM 1236 N N . ALA A 1 159 ? -5.372 -2.522 9.042 1.00 35.93 159 ALA A N 1
ATOM 1237 C CA . ALA A 1 159 ? -5.304 -2.662 7.594 1.00 37.34 159 ALA A CA 1
ATOM 1238 C C . ALA A 1 159 ? -3.868 -2.904 7.140 1.00 37.37 159 ALA A C 1
ATOM 1239 O O . ALA A 1 159 ? -3.599 -3.023 5.946 1.00 41.05 159 ALA A O 1
ATOM 1241 N N . GLY A 1 160 ? -2.944 -2.973 8.089 1.00 33.92 160 GLY A N 1
ATOM 1242 C CA . GLY A 1 160 ? -1.565 -3.302 7.769 1.00 33.14 160 GLY A CA 1
ATOM 1243 C C . GLY A 1 160 ? -0.679 -2.101 7.462 1.00 39.05 160 GLY A C 1
ATOM 1244 O O . GLY A 1 160 ? 0.435 -2.258 6.952 1.00 39.77 160 GLY A O 1
ATOM 1245 N N . HIS A 1 161 ? -1.157 -0.905 7.790 1.00 37.49 161 HIS A N 1
ATOM 1246 C CA . HIS A 1 161 ? -0.390 0.324 7.541 1.00 40.20 161 HIS A CA 1
ATOM 1247 C C . HIS A 1 161 ? 0.164 0.954 8.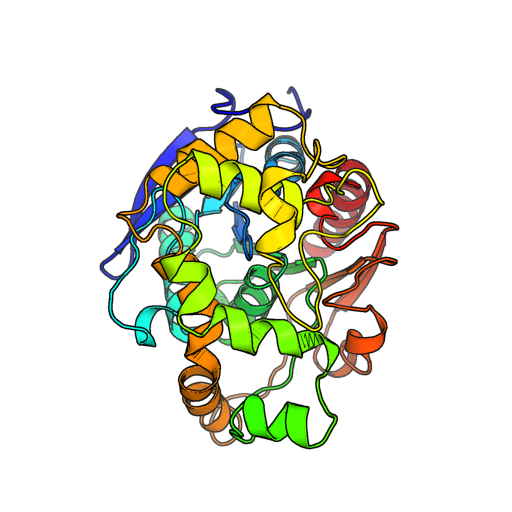825 1.00 40.91 161 HIS A C 1
ATOM 1248 O O . HIS A 1 161 ? -0.350 0.702 9.918 1.00 36.83 161 HIS A O 1
ATOM 1255 N N . MET A 1 162 ? 1.211 1.769 8.676 1.00 36.40 162 MET A N 1
ATOM 1256 C CA . MET A 1 162 ? 1.873 2.442 9.800 1.00 38.91 162 MET A CA 1
ATOM 1257 C C . MET A 1 162 ? 2.256 1.489 10.935 1.00 37.49 162 MET A C 1
ATOM 1258 O O . MET A 1 162 ? 2.108 1.818 12.112 1.00 35.64 162 MET A O 1
ATOM 1263 N N . LEU A 1 163 ? 2.751 0.307 10.588 1.00 38.92 163 LEU A N 1
ATOM 1264 C CA . LEU A 1 163 ? 2.997 -0.714 11.601 1.00 35.10 163 LEU A CA 1
ATOM 1265 C C . LEU A 1 163 ? 4.115 -0.319 12.569 1.00 38.39 163 LEU A C 1
ATOM 1266 O O . LEU A 1 163 ? 4.107 -0.718 13.731 1.00 35.77 163 LEU A O 1
ATOM 1271 N N . ASN A 1 164 ? 5.066 0.492 12.114 1.00 38.58 164 ASN A N 1
ATOM 1272 C CA . ASN A 1 164 ? 6.141 0.904 13.014 1.00 42.09 164 ASN A CA 1
ATOM 1273 C C . ASN A 1 164 ? 5.657 1.909 14.071 1.00 36.54 164 ASN A C 1
ATOM 1274 O O . ASN A 1 164 ? 6.431 2.341 14.928 1.00 35.65 164 ASN A O 1
ATOM 1279 N N . PHE A 1 165 ? 4.376 2.264 14.015 1.00 35.89 165 PHE A N 1
ATOM 1280 C CA . PHE A 1 165 ? 3.784 3.170 15.001 1.00 38.08 165 PHE A CA 1
ATOM 1281 C C . PHE A 1 165 ? 2.780 2.457 15.905 1.00 33.59 165 PHE A C 1
ATOM 1282 O O . PHE A 1 165 ? 2.096 3.086 16.701 1.00 31.09 165 PHE A O 1
ATOM 1290 N N . LYS A 1 166 ? 2.670 1.141 15.776 1.00 31.80 166 LYS A N 1
ATOM 1291 C CA . LYS A 1 166 ? 1.632 0.442 16.519 1.00 30.53 166 LYS A CA 1
ATOM 1292 C C . LYS A 1 166 ? 1.819 0.564 18.036 1.00 30.06 166 LYS A C 1
ATOM 1293 O O . LYS A 1 166 ? 0.852 0.453 18.780 1.00 31.73 166 LYS A O 1
ATOM 1299 N N . TYR A 1 167 ? 3.046 0.816 18.497 1.00 27.21 167 TYR A N 1
ATOM 1300 C CA . TYR A 1 167 ? 3.304 0.970 19.927 1.00 31.92 167 TYR A CA 1
ATOM 1301 C C . TYR A 1 167 ? 2.479 2.128 20.508 1.00 30.73 167 TYR A C 1
ATOM 1302 O O . TYR A 1 167 ? 2.203 2.176 21.710 1.00 28.26 167 TYR A O 1
ATOM 1311 N N . GLN A 1 168 ? 2.086 3.054 19.644 1.00 31.41 168 GLN A N 1
ATOM 1312 C CA . GLN A 1 168 ? 1.336 4.221 20.083 1.00 31.16 168 GLN A CA 1
ATOM 1313 C C . GLN A 1 168 ? -0.060 3.857 20.586 1.00 31.33 168 GLN A C 1
ATOM 1314 O O . GLN A 1 168 ? -0.653 4.603 21.358 1.00 31.64 168 GLN A O 1
ATOM 1320 N N . LEU A 1 169 ? -0.581 2.704 20.173 1.00 29.52 169 LEU A N 1
ATOM 1321 C CA . LEU A 1 169 ? -1.864 2.238 20.706 1.00 31.20 169 LEU A CA 1
ATOM 1322 C C . LEU A 1 169 ? -1.745 1.994 22.214 1.00 30.34 169 LEU A C 1
ATOM 1323 O O . LEU A 1 169 ? -2.600 2.428 22.989 1.00 29.09 169 LEU A O 1
ATOM 1328 N N . GLN A 1 170 ? -0.685 1.299 22.626 1.00 29.70 170 GLN A N 1
ATOM 1329 C CA . GLN A 1 170 ? -0.451 1.058 24.046 1.00 29.07 170 GLN A CA 1
ATOM 1330 C C . GLN A 1 170 ? -0.226 2.353 24.816 1.00 30.73 170 GLN A C 1
ATOM 1331 O O . GLN A 1 170 ? -0.755 2.539 25.908 1.00 29.98 170 GLN A O 1
ATOM 1337 N N . LEU A 1 171 ? 0.578 3.247 24.248 1.00 29.76 171 LEU A N 1
ATOM 1338 C CA . LEU A 1 171 ? 0.908 4.491 24.942 1.00 30.81 171 LEU A CA 1
ATOM 1339 C C . LEU A 1 171 ? -0.327 5.352 25.193 1.00 29.93 171 LEU A C 1
ATOM 1340 O O . LEU A 1 171 ? -0.452 5.972 26.254 1.00 31.61 171 LEU A O 1
ATOM 1345 N N . LYS A 1 172 ? -1.235 5.410 24.224 1.00 28.39 172 LYS A N 1
ATOM 1346 C CA . LYS A 1 172 ? -2.402 6.260 24.397 1.00 29.78 172 LYS A CA 1
ATOM 1347 C C . LYS A 1 172 ? -3.435 5.618 25.303 1.00 33.46 172 LYS A C 1
ATOM 1348 O O . LYS A 1 172 ? -4.272 6.304 25.878 1.00 30.82 172 LYS A O 1
ATOM 1354 N N . GLY A 1 173 ? -3.371 4.292 25.432 1.00 30.02 173 GLY A N 1
ATOM 1355 C CA . GLY A 1 173 ? -4.295 3.573 26.289 1.00 32.43 173 GLY A CA 1
ATOM 1356 C C . GLY A 1 173 ? -4.013 3.746 27.770 1.00 35.04 173 GLY A C 1
ATOM 1357 O O . GLY A 1 173 ? -3.252 4.632 28.172 1.00 34.86 173 GLY A O 1
ATOM 1358 N N . PRO A 1 174 ? -4.626 2.894 28.605 1.00 33.77 174 PRO A N 1
ATOM 1359 C CA . PRO A 1 174 ? -4.450 3.001 30.057 1.00 34.12 174 PRO A CA 1
ATOM 1360 C C . PRO A 1 174 ? -3.197 2.311 30.623 1.00 36.06 174 PRO A C 1
ATOM 1361 O O . PRO A 1 174 ? -2.791 2.660 31.736 1.00 35.06 174 PRO A O 1
ATOM 1365 N N . ASP A 1 175 ? -2.606 1.359 29.899 1.00 35.57 175 ASP A N 1
ATOM 1366 C CA . ASP A 1 175 ? -1.683 0.408 30.540 1.00 35.59 175 ASP A CA 1
ATOM 1367 C C . ASP A 1 175 ? -0.383 1.039 31.037 1.00 37.87 175 ASP A C 1
ATOM 1368 O O . ASP A 1 175 ? 0.041 0.786 32.166 1.00 36.28 175 ASP A O 1
ATOM 1373 N N . VAL A 1 176 ? 0.271 1.849 30.205 1.00 32.95 176 VAL A N 1
ATOM 1374 C CA . VAL A 1 176 ? 1.568 2.377 30.617 1.00 32.20 176 VAL A CA 1
ATOM 1375 C C . VAL A 1 176 ? 1.380 3.402 31.733 1.00 33.40 176 VAL A C 1
ATOM 1376 O O . VAL A 1 176 ? 2.145 3.439 32.696 1.00 32.36 176 VAL A O 1
ATOM 1380 N N . GLU A 1 177 ? 0.348 4.228 31.600 1.00 32.01 177 GLU A N 1
ATOM 1381 C CA . GLU A 1 177 ? 0.068 5.252 32.590 1.00 32.49 177 GLU A CA 1
ATOM 1382 C C . GLU A 1 177 ? -0.194 4.621 33.950 1.00 35.33 177 GLU A C 1
ATOM 1383 O O . GLU A 1 177 ? 0.331 5.076 34.959 1.00 35.76 177 GLU A O 1
ATOM 1389 N N . ALA A 1 178 ? -0.987 3.550 33.965 1.00 37.00 178 ALA A N 1
ATOM 1390 C CA . ALA A 1 178 ? -1.317 2.869 35.221 1.00 41.08 178 ALA A CA 1
ATOM 1391 C C . ALA A 1 178 ? -0.130 2.123 35.832 1.00 40.66 178 ALA A C 1
ATOM 1392 O O . ALA A 1 178 ? 0.099 2.200 37.041 1.00 39.59 178 ALA A O 1
ATOM 1394 N N . ARG A 1 179 ? 0.636 1.413 35.012 1.00 37.57 179 ARG A N 1
ATOM 1395 C CA . ARG A 1 179 ? 1.666 0.528 35.558 1.00 38.49 179 ARG A CA 1
ATOM 1396 C C . ARG A 1 179 ? 2.989 1.230 35.871 1.00 41.06 179 ARG A C 1
ATOM 1397 O O . ARG A 1 179 ? 3.697 0.831 36.791 1.00 40.78 179 ARG A O 1
ATOM 1405 N N . ILE A 1 180 ? 3.328 2.286 35.133 1.00 35.87 180 ILE A N 1
ATOM 1406 C CA . ILE A 1 180 ? 4.611 2.942 35.370 1.00 33.67 180 ILE A CA 1
ATOM 1407 C C . ILE A 1 180 ? 4.431 4.163 36.258 1.00 40.99 180 ILE A C 1
ATOM 1408 O O . ILE A 1 180 ? 4.363 5.301 35.772 1.00 38.60 180 ILE A O 1
ATOM 1413 N N . GLN A 1 181 ? 4.334 3.919 37.562 1.00 37.75 181 GLN A N 1
ATOM 1414 C CA . GLN A 1 181 ? 4.183 4.974 38.555 1.00 38.46 181 GLN A CA 1
ATOM 1415 C C . GLN A 1 181 ? 5.228 4.837 39.653 1.00 43.64 181 GLN A C 1
ATOM 1416 O O . GLN A 1 181 ? 5.552 3.722 40.078 1.00 42.24 181 GLN A O 1
ATOM 1422 N N . GLY A 1 182 ? 5.737 5.967 40.125 1.00 37.63 182 GLY A N 1
ATOM 1423 C CA . GLY A 1 182 ? 6.746 5.963 41.160 1.00 38.55 182 GLY A CA 1
ATOM 1424 C C . GLY A 1 182 ? 8.138 5.771 40.606 1.00 35.15 182 GLY A C 1
ATOM 1425 O O . GLY A 1 182 ? 8.316 5.260 39.498 1.00 37.66 182 GLY A O 1
ATOM 1426 N N . LYS A 1 183 ? 9.125 6.174 41.396 1.00 37.49 183 LYS A N 1
ATOM 1427 C CA . LYS A 1 183 ? 10.517 6.188 40.973 1.00 39.26 183 LYS A CA 1
ATOM 1428 C C . LYS A 1 183 ? 11.082 4.830 40.572 1.00 37.18 183 LYS A C 1
ATOM 1429 O O . LYS A 1 183 ? 11.844 4.733 39.614 1.00 38.16 183 LYS A O 1
ATOM 1435 N N . ASP A 1 184 ? 10.734 3.778 41.310 1.00 41.81 184 ASP A N 1
ATOM 1436 C CA . ASP A 1 184 ? 11.295 2.467 41.004 1.00 40.86 184 ASP A CA 1
ATOM 1437 C C . ASP A 1 184 ? 10.845 1.961 39.636 1.00 36.36 184 ASP A C 1
ATOM 1438 O O . ASP A 1 184 ? 11.656 1.450 38.864 1.00 39.41 184 ASP A O 1
ATOM 1443 N N . MET A 1 185 ? 9.560 2.112 39.333 1.00 34.81 185 MET A N 1
ATOM 1444 C CA . MET A 1 185 ? 9.043 1.736 38.019 1.00 37.26 185 MET A CA 1
ATOM 1445 C C . MET A 1 185 ? 9.562 2.692 36.939 1.00 35.10 185 MET A C 1
ATOM 1446 O O . MET A 1 185 ? 9.896 2.276 35.835 1.00 35.53 185 MET A O 1
ATOM 1451 N N . LEU A 1 186 ? 9.636 3.979 37.258 1.00 36.54 186 LEU A N 1
ATOM 1452 C CA . LEU A 1 186 ? 10.189 4.927 36.300 1.00 34.85 186 LEU A CA 1
ATOM 1453 C C . LEU A 1 186 ? 11.623 4.548 35.946 1.00 36.69 186 LEU A C 1
ATOM 1454 O O . LEU A 1 186 ? 12.016 4.583 34.785 1.00 34.78 186 LEU A O 1
ATOM 1459 N N . ARG A 1 187 ? 12.390 4.134 36.950 1.00 36.13 187 ARG A N 1
ATOM 1460 C CA . ARG A 1 187 ? 13.769 3.724 36.718 1.00 36.27 187 ARG A CA 1
ATOM 1461 C C . ARG A 1 187 ? 13.830 2.564 35.726 1.00 35.88 187 ARG A C 1
ATOM 1462 O O . ARG A 1 187 ? 14.625 2.577 34.798 1.00 36.16 187 ARG A O 1
ATOM 1470 N N . ARG A 1 188 ? 12.976 1.564 35.917 1.00 38.78 188 ARG A N 1
ATOM 1471 C CA . ARG A 1 188 ? 12.982 0.398 35.040 1.00 39.27 188 ARG A CA 1
ATOM 1472 C C . ARG A 1 188 ? 12.539 0.777 33.626 1.00 36.33 188 ARG A C 1
ATOM 1473 O O . ARG A 1 188 ? 13.125 0.333 32.639 1.00 35.27 188 ARG A O 1
ATOM 1481 N N . PHE A 1 189 ? 11.492 1.597 33.554 1.00 35.11 189 PHE A N 1
ATOM 1482 C CA . PHE A 1 189 ? 10.988 2.152 32.298 1.00 35.04 189 PHE A CA 1
ATOM 1483 C C . PHE A 1 189 ? 12.115 2.822 31.494 1.00 34.45 189 PHE A C 1
ATOM 1484 O O . PHE A 1 189 ? 12.265 2.574 30.295 1.00 33.82 189 PHE A O 1
ATOM 1492 N N . PHE A 1 190 ? 12.923 3.643 32.160 1.00 33.52 190 PHE A N 1
ATOM 1493 C CA . PHE A 1 190 ? 14.004 4.332 31.469 1.00 35.43 190 PHE A CA 1
ATOM 1494 C C . PHE A 1 190 ? 15.140 3.386 31.070 1.00 35.49 190 PHE A C 1
ATOM 1495 O O . PHE A 1 190 ? 15.752 3.574 30.020 1.00 36.00 190 PHE A O 1
ATOM 1503 N N . ARG A 1 191 ? 15.423 2.359 31.874 1.00 35.98 191 ARG A N 1
ATOM 1504 C CA . ARG A 1 191 ? 16.423 1.390 31.435 1.00 37.23 191 ARG A CA 1
ATOM 1505 C C . ARG A 1 191 ? 15.925 0.692 30.161 1.00 35.28 191 ARG A C 1
ATOM 1506 O O . ARG A 1 191 ? 16.704 0.435 29.244 1.00 35.56 191 ARG A O 1
ATOM 1514 N N . ALA A 1 192 ? 14.619 0.443 30.089 1.00 33.20 192 ALA A N 1
ATOM 1515 C CA . ALA A 1 192 ? 14.021 -0.157 28.897 1.00 35.35 192 ALA A CA 1
ATOM 1516 C C . ALA A 1 192 ? 14.043 0.790 27.689 1.00 34.43 192 ALA A C 1
ATOM 1517 O O . ALA A 1 192 ? 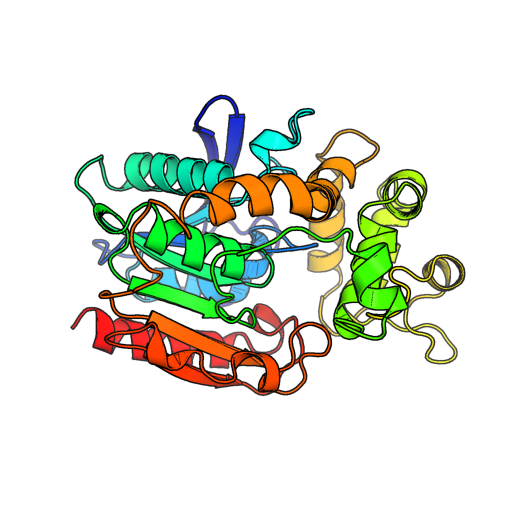14.429 0.413 26.583 1.00 34.45 192 ALA A O 1
ATOM 1519 N N . MET A 1 193 ? 13.617 2.024 27.908 1.00 34.19 193 MET A N 1
ATOM 1520 C CA . MET A 1 193 ? 13.512 2.973 26.802 1.00 34.18 193 MET A CA 1
ATOM 1521 C C . MET A 1 193 ? 14.862 3.367 26.212 1.00 34.30 193 MET A C 1
ATOM 1522 O O . MET A 1 193 ? 14.947 3.706 25.030 1.00 36.19 193 MET A O 1
ATOM 1527 N N . PHE A 1 194 ? 15.920 3.299 27.008 1.00 33.85 194 PHE A N 1
ATOM 1528 C CA . PHE A 1 194 ? 17.239 3.715 26.529 1.00 39.17 194 PHE A CA 1
ATOM 1529 C C . PHE A 1 194 ? 18.176 2.552 26.210 1.00 44.68 194 PHE A C 1
ATOM 1530 O O . PHE A 1 194 ? 19.400 2.704 26.246 1.00 47.23 194 PHE A O 1
ATOM 1538 N N . GLY A 1 195 ? 17.603 1.394 25.902 1.00 39.96 195 GLY A N 1
ATOM 1539 C CA . GLY A 1 195 ? 18.360 0.322 25.275 1.00 42.29 195 GLY A CA 1
ATOM 1540 C C . GLY A 1 195 ? 18.779 -0.820 26.178 1.00 43.95 195 GLY A C 1
ATOM 1541 O O . GLY A 1 195 ? 19.496 -1.719 25.742 1.00 49.07 195 GLY A O 1
ATOM 1542 N N . GLY A 1 196 ? 18.341 -0.796 27.432 1.00 40.96 196 GLY A N 1
ATOM 1543 C CA . GLY A 1 196 ? 18.692 -1.848 28.361 1.00 44.90 196 GLY A CA 1
ATOM 1544 C C . GLY A 1 196 ? 18.088 -3.158 27.891 1.00 45.16 196 GLY A C 1
ATOM 1545 O O . GLY A 1 196 ? 17.087 -3.166 27.185 1.00 42.82 196 GLY A O 1
ATOM 1546 N N . ARG A 1 197 ? 18.705 -4.273 28.262 1.00 50.48 197 ARG A N 1
ATOM 1547 C CA . ARG A 1 197 ? 18.158 -5.576 27.902 1.00 51.68 197 ARG A CA 1
ATOM 1548 C C . ARG A 1 197 ? 18.194 -6.532 29.088 1.00 49.65 197 ARG A C 1
ATOM 1549 O O . ARG A 1 197 ? 18.990 -6.364 30.006 1.00 49.30 197 ARG A O 1
ATOM 1557 N N . GLY A 1 198 ? 17.315 -7.528 29.064 1.00 54.31 198 GLY A N 1
ATOM 1558 C CA . GLY A 1 198 ? 17.244 -8.517 30.125 1.00 56.14 198 GLY A CA 1
ATOM 1559 C C . GLY A 1 198 ? 18.295 -9.608 29.981 1.00 57.91 198 GLY A C 1
ATOM 1560 O O . GLY A 1 198 ? 19.055 -9.617 29.009 1.00 55.03 198 GLY A O 1
ATOM 1561 N N . PRO A 1 199 ? 18.326 -10.556 30.937 1.00 61.81 199 PRO A N 1
ATOM 1562 C CA . PRO A 1 199 ? 19.341 -11.621 31.008 1.00 60.99 199 PRO A CA 1
ATOM 1563 C C . PRO A 1 199 ? 19.394 -12.490 29.750 1.00 57.91 199 PRO A C 1
ATOM 1564 O O . PRO A 1 199 ? 20.438 -13.070 29.447 1.00 59.16 199 PRO A O 1
ATOM 1568 N N . ASN A 1 200 ? 18.274 -12.570 29.036 1.00 55.78 200 ASN A N 1
ATOM 1569 C CA . ASN A 1 200 ? 18.180 -13.346 27.805 1.00 54.32 200 ASN A CA 1
ATOM 1570 C C . ASN A 1 200 ? 18.063 -12.488 26.558 1.00 56.11 200 ASN A C 1
ATOM 1571 O O . ASN A 1 200 ? 17.665 -12.974 25.499 1.00 49.56 200 ASN A O 1
ATOM 1576 N N . GLY A 1 201 ? 18.403 -11.211 26.689 1.00 52.32 201 GLY A N 1
ATOM 1577 C CA . GLY A 1 201 ? 18.404 -10.309 25.555 1.00 55.64 201 GLY A CA 1
ATOM 1578 C C . GLY A 1 201 ? 17.035 -9.752 25.204 1.00 57.45 201 GLY A C 1
ATOM 1579 O O . GLY A 1 201 ? 16.858 -9.160 24.139 1.00 54.51 201 GLY A O 1
ATOM 1580 N N . GLU A 1 202 ? 16.060 -9.937 26.088 1.00 53.17 202 GLU A N 1
ATOM 1581 C CA . GLU A 1 202 ? 14.721 -9.431 25.813 1.00 55.65 202 GLU A CA 1
ATOM 1582 C C . GLU A 1 202 ? 14.708 -7.906 25.910 1.00 50.69 202 GLU A C 1
ATOM 1583 O O . GLU A 1 202 ? 15.279 -7.329 26.835 1.00 48.59 202 GLU A O 1
ATOM 1589 N N . ALA A 1 203 ? 14.078 -7.266 24.933 1.00 50.83 203 ALA A N 1
ATOM 1590 C CA . ALA A 1 203 ? 13.943 -5.812 24.931 1.00 49.03 203 ALA A CA 1
ATOM 1591 C C . ALA A 1 203 ? 12.781 -5.369 25.819 1.00 45.92 203 ALA A C 1
ATOM 1592 O O . ALA A 1 203 ? 11.765 -6.053 25.915 1.00 40.87 203 ALA A O 1
ATOM 1594 N N . GLY A 1 204 ? 12.940 -4.218 26.470 1.00 41.27 204 GLY A N 1
ATOM 1595 C CA . GLY A 1 204 ? 11.901 -3.690 27.337 1.00 41.66 204 GLY A CA 1
ATOM 1596 C C . GLY A 1 204 ? 10.868 -2.876 26.575 1.00 34.61 204 GLY A C 1
ATOM 1597 O O . GLY A 1 204 ? 9.843 -2.493 27.133 1.00 34.67 204 GLY A O 1
ATOM 1598 N N . PHE A 1 205 ? 11.143 -2.629 25.298 1.00 35.10 205 PHE A N 1
ATOM 1599 C CA . PHE A 1 205 ? 10.272 -1.837 24.434 1.00 35.98 205 PHE A CA 1
ATOM 1600 C C . PHE A 1 205 ? 10.353 -2.316 22.989 1.00 36.62 205 PHE A C 1
ATOM 1601 O O . PHE A 1 205 ? 11.422 -2.700 22.520 1.00 40.27 205 PHE A O 1
ATOM 1609 N N . SER A 1 206 ? 9.224 -2.290 22.284 1.00 33.86 206 SER A N 1
ATOM 1610 C CA . SER A 1 206 ? 9.217 -2.534 20.847 1.00 34.61 206 SER A CA 1
ATOM 1611 C C . SER A 1 206 ? 8.260 -1.586 20.142 1.00 35.61 206 SER A C 1
ATOM 1612 O O . SER A 1 206 ? 7.287 -1.125 20.729 1.00 36.94 206 SER A O 1
ATOM 1615 N N . THR A 1 207 ? 8.527 -1.307 18.874 1.00 34.15 207 THR A N 1
ATOM 1616 C CA . THR A 1 207 ? 7.656 -0.427 18.107 1.00 32.99 207 THR A CA 1
ATOM 1617 C C . THR A 1 207 ? 6.347 -1.135 17.757 1.00 32.66 207 THR A C 1
ATOM 1618 O O . THR A 1 207 ? 5.374 -0.495 17.370 1.00 32.43 207 THR A O 1
ATOM 1622 N N . SER A 1 208 ? 6.320 -2.467 17.893 1.00 33.27 208 SER A N 1
ATOM 1623 C CA . SER A 1 208 ? 5.092 -3.214 17.664 1.00 33.21 208 SER A CA 1
ATOM 1624 C C . SER A 1 208 ? 4.140 -3.192 18.851 1.00 34.57 208 SER A C 1
ATOM 1625 O O . SER A 1 208 ? 2.935 -2.969 18.691 1.00 35.41 208 SER A O 1
ATOM 1628 N N . ASP A 1 209 ? 4.678 -3.464 20.036 1.00 34.24 209 ASP A N 1
ATOM 1629 C CA . ASP A 1 209 ? 3.838 -3.728 21.205 1.00 33.37 209 ASP A CA 1
ATOM 1630 C C . ASP A 1 209 ? 4.006 -2.727 22.337 1.00 33.82 209 ASP A C 1
ATOM 1631 O O . ASP A 1 209 ? 3.220 -2.729 23.284 1.00 37.58 209 ASP A O 1
ATOM 1636 N N . GLY A 1 210 ? 5.035 -1.893 22.256 1.00 33.59 210 GLY A N 1
ATOM 1637 C CA . GLY A 1 210 ? 5.261 -0.882 23.279 1.00 32.19 210 GLY A CA 1
ATOM 1638 C C . GLY A 1 210 ? 6.076 -1.405 24.450 1.00 32.21 210 GLY A C 1
ATOM 1639 O O . GLY A 1 210 ? 7.044 -2.145 24.260 1.00 34.14 210 GLY A O 1
ATOM 1640 N N . VAL A 1 211 ? 5.698 -1.002 25.659 1.00 29.31 211 VAL A N 1
ATOM 1641 C CA . VAL A 1 211 ? 6.460 -1.313 26.861 1.00 28.84 211 VAL A CA 1
ATOM 1642 C C . VAL A 1 211 ? 6.201 -2.781 27.230 1.00 33.83 211 VAL A C 1
ATOM 1643 O O . VAL A 1 211 ? 5.054 -3.174 27.370 1.00 36.03 211 VAL A O 1
ATOM 1647 N N . HIS A 1 212 ? 7.254 -3.576 27.365 1.00 34.64 212 HIS A N 1
ATOM 1648 C CA . HIS A 1 212 ? 7.096 -4.981 27.764 1.00 35.51 212 HIS A CA 1
ATOM 1649 C C . HIS A 1 212 ? 7.187 -5.110 29.277 1.00 34.44 212 HIS A C 1
ATOM 1650 O O . HIS A 1 212 ? 8.277 -5.272 29.826 1.00 36.30 212 HIS A O 1
ATOM 1657 N N . PHE A 1 213 ? 6.042 -5.037 29.952 1.00 34.13 213 PHE A N 1
ATOM 1658 C CA . PHE A 1 213 ? 6.021 -4.936 31.410 1.00 35.02 213 PHE A CA 1
ATOM 1659 C C . PHE A 1 213 ? 6.721 -6.110 32.109 1.00 39.16 213 PHE A C 1
ATOM 1660 O O . PHE A 1 213 ? 7.448 -5.910 33.078 1.00 39.91 213 PHE A O 1
ATOM 1668 N N . ASP A 1 214 ? 6.524 -7.315 31.592 1.00 42.98 214 ASP A N 1
ATOM 1669 C CA . ASP A 1 214 ? 7.095 -8.518 32.213 1.00 49.60 214 ASP A CA 1
ATOM 1670 C C . ASP A 1 214 ? 8.620 -8.484 32.293 1.00 51.33 214 ASP A C 1
ATOM 1671 O O . ASP A 1 214 ? 9.222 -9.177 33.111 1.00 55.04 214 ASP A O 1
ATOM 1676 N N . VAL A 1 215 ? 9.227 -7.676 31.430 1.00 44.88 215 VAL A N 1
ATOM 1677 C CA . VAL A 1 215 ? 10.676 -7.603 31.273 1.00 50.27 215 VAL A CA 1
ATOM 1678 C C . VAL A 1 215 ? 11.336 -6.616 32.245 1.00 46.21 215 VAL A C 1
ATOM 1679 O O . VAL A 1 215 ? 12.513 -6.743 32.569 1.00 45.35 215 VAL A O 1
ATOM 1683 N N . LEU A 1 216 ? 10.567 -5.649 32.727 1.00 47.95 216 LEU A N 1
ATOM 1684 C CA . LEU A 1 216 ? 11.146 -4.464 33.367 1.00 47.30 216 LEU A CA 1
ATOM 1685 C C . LEU A 1 216 ? 12.019 -4.752 34.600 1.00 49.58 216 LEU A C 1
ATOM 1686 O O . LEU A 1 216 ? 13.103 -4.194 34.734 1.00 53.02 216 LEU A O 1
ATOM 1691 N N . ASP A 1 217 ? 11.554 -5.625 35.484 1.00 54.75 217 ASP A N 1
ATOM 1692 C CA . ASP A 1 217 ? 12.321 -6.019 36.669 1.00 58.55 217 ASP A CA 1
ATOM 1693 C C . ASP A 1 217 ? 13.709 -6.567 36.325 1.00 58.76 217 ASP A C 1
ATOM 1694 O O . ASP A 1 217 ? 14.662 -6.402 37.088 1.00 60.55 217 ASP A O 1
ATOM 1699 N N . LYS A 1 218 ? 13.806 -7.211 35.168 1.00 54.29 218 LYS A N 1
ATOM 1700 C CA . LYS A 1 218 ? 15.015 -7.915 34.759 1.00 57.30 218 LYS A CA 1
ATOM 1701 C C . LYS A 1 218 ? 15.884 -7.084 33.822 1.00 57.34 218 LYS A C 1
ATOM 1702 O O . LYS A 1 218 ? 16.960 -7.522 33.412 1.00 54.18 218 LYS A O 1
ATOM 1708 N N . ILE A 1 219 ? 15.414 -5.889 33.477 1.00 52.45 219 ILE A N 1
ATOM 1709 C CA . ILE A 1 219 ? 16.106 -5.078 32.490 1.00 52.26 219 ILE A CA 1
ATOM 1710 C C . ILE A 1 219 ? 17.394 -4.502 33.108 1.00 52.29 219 ILE A C 1
ATOM 1711 O O . ILE A 1 219 ? 17.407 -4.049 34.259 1.00 49.10 219 ILE A O 1
ATOM 1716 N N . GLY A 1 220 ? 18.487 -4.570 32.352 1.00 48.55 220 GLY A N 1
ATOM 1717 C CA . GLY A 1 220 ? 19.791 -4.163 32.848 1.00 49.56 220 GLY A CA 1
ATOM 1718 C C . GLY A 1 220 ? 20.105 -2.701 32.583 1.00 53.50 220 GLY A C 1
ATOM 1719 O O . GLY A 1 220 ? 19.247 -1.954 32.113 1.00 50.88 220 GLY A O 1
ATOM 1720 N N . ALA A 1 221 ? 21.337 -2.296 32.880 1.00 49.49 221 ALA A N 1
ATOM 1721 C CA . ALA A 1 221 ? 21.764 -0.916 32.671 1.00 50.26 221 ALA A CA 1
ATOM 1722 C C . ALA A 1 221 ? 21.783 -0.563 31.185 1.00 48.35 221 ALA A C 1
ATOM 1723 O O . ALA A 1 221 ? 22.378 -1.276 30.377 1.00 43.18 221 ALA A O 1
ATOM 1725 N N . PRO A 1 222 ? 21.128 0.555 30.816 1.00 47.36 222 PRO A N 1
ATOM 1726 C CA . PRO A 1 222 ? 21.142 0.992 29.418 1.00 44.85 222 PRO A CA 1
ATOM 1727 C C . PRO A 1 222 ? 22.535 1.440 28.991 1.00 41.07 222 PRO A C 1
ATOM 1728 O O . PRO A 1 222 ? 23.235 2.087 29.758 1.00 46.87 222 PRO A O 1
ATOM 1732 N N . PRO A 1 223 ? 22.947 1.074 27.779 1.00 46.95 223 PRO A N 1
ATOM 1733 C CA . PRO A 1 223 ? 24.237 1.527 27.254 1.00 47.59 223 PRO A CA 1
ATOM 1734 C C . PRO A 1 223 ? 24.285 3.043 27.028 1.00 47.66 223 PRO A C 1
ATOM 1735 O O . PRO A 1 223 ? 25.366 3.623 26.995 1.00 48.49 223 PRO A O 1
ATOM 1739 N N . LEU A 1 224 ? 23.120 3.666 26.902 1.00 44.03 224 LEU A N 1
ATOM 1740 C CA . LEU A 1 224 ? 23.039 5.047 26.425 1.00 49.08 224 LEU A CA 1
ATOM 1741 C C . LEU A 1 224 ? 22.970 6.094 27.544 1.00 50.57 224 LEU A C 1
ATOM 1742 O O . LEU A 1 224 ? 22.933 7.292 27.270 1.00 54.96 224 LEU A O 1
ATOM 1747 N N . LEU A 1 225 ? 22.948 5.645 28.795 1.00 46.27 225 LEU A N 1
ATOM 1748 C CA . LEU A 1 225 ? 22.978 6.542 29.947 1.00 46.31 225 LEU A CA 1
ATOM 1749 C C . LEU A 1 225 ? 24.011 6.051 30.957 1.00 51.31 225 LEU A C 1
ATOM 1750 O O . LEU A 1 225 ? 24.189 4.851 31.112 1.00 48.23 225 LEU A O 1
ATOM 1755 N N . ASP A 1 226 ? 24.679 6.955 31.669 1.00 50.51 226 ASP A N 1
ATOM 1756 C CA . ASP A 1 226 ? 25.389 6.504 32.866 1.00 52.23 226 ASP A CA 1
ATOM 1757 C C . ASP A 1 226 ? 24.413 6.560 34.036 1.00 49.47 226 ASP A C 1
ATOM 1758 O O . ASP A 1 226 ? 23.291 7.039 33.879 1.00 45.47 226 ASP A O 1
ATOM 1763 N N . GLU A 1 227 ? 24.831 6.049 35.193 1.00 48.04 227 GLU A N 1
ATOM 1764 C CA . GLU A 1 227 ? 23.949 5.918 36.352 1.00 45.50 227 GLU A CA 1
ATOM 1765 C C . GLU A 1 227 ? 23.349 7.242 36.825 1.00 45.06 227 GLU A C 1
ATOM 1766 O O . GLU A 1 227 ? 22.187 7.297 37.224 1.00 44.63 227 GLU A O 1
ATOM 1768 N N . GLN A 1 228 ? 24.146 8.302 36.797 1.00 47.94 228 GLN A N 1
ATOM 1769 C CA . GLN A 1 228 ? 23.712 9.592 37.335 1.00 46.62 228 GLN A CA 1
ATOM 1770 C C . GLN A 1 228 ? 22.668 10.237 36.415 1.00 41.46 228 GLN A C 1
ATOM 1771 O O . GLN A 1 228 ? 21.712 10.869 36.885 1.00 41.06 228 GLN A O 1
ATOM 1777 N N . GLU A 1 229 ? 22.860 10.066 35.107 1.00 42.60 229 GLU A N 1
ATOM 1778 C CA . GLU A 1 229 ? 21.920 10.574 34.107 1.00 40.49 229 GLU A CA 1
ATOM 1779 C C . GLU A 1 229 ? 20.592 9.856 34.247 1.00 39.52 229 GLU A C 1
ATOM 1780 O O . GLU A 1 229 ? 19.540 10.483 34.277 1.00 38.32 229 GLU A O 1
ATOM 1786 N N . LEU A 1 230 ? 20.651 8.530 34.379 1.00 40.04 230 LEU A N 1
ATOM 1787 C CA . LEU A 1 230 ? 19.452 7.730 34.585 1.00 35.41 230 LEU A CA 1
ATOM 1788 C C . LEU A 1 230 ? 18.691 8.189 35.831 1.00 35.54 230 LEU A C 1
ATOM 1789 O O . LEU A 1 230 ? 17.467 8.294 35.814 1.00 38.40 230 LEU A O 1
ATOM 1794 N N . GLU A 1 231 ? 19.407 8.489 36.907 1.00 36.40 231 GLU A N 1
ATOM 1795 C CA . GLU A 1 231 ? 18.733 8.909 38.129 1.00 36.37 231 GLU A CA 1
ATOM 1796 C C . GLU A 1 231 ? 18.127 10.307 37.991 1.00 38.83 231 GLU A C 1
ATOM 1797 O O . GLU A 1 231 ? 17.118 10.626 38.620 1.00 39.01 231 GLU A O 1
ATOM 1803 N N . TYR A 1 232 ? 18.756 11.136 37.166 1.00 35.84 232 TYR A N 1
ATOM 1804 C CA . TYR A 1 232 ? 18.248 12.486 36.927 1.00 37.80 232 TYR A CA 1
ATOM 1805 C C . TYR A 1 232 ? 16.923 12.398 36.164 1.00 36.88 232 TYR A C 1
ATOM 1806 O O . TYR A 1 232 ? 15.984 13.120 36.458 1.00 35.56 232 TYR A O 1
ATOM 1815 N N . TYR A 1 233 ? 16.826 11.479 35.209 1.00 35.49 233 TYR A N 1
ATOM 1816 C CA . TYR A 1 233 ? 15.564 11.304 34.499 1.00 35.53 233 TYR A CA 1
ATOM 1817 C C . TYR A 1 233 ? 14.465 10.860 35.453 1.00 36.43 233 TYR A C 1
ATOM 1818 O O . TYR A 1 233 ? 13.342 11.354 35.402 1.00 32.29 233 TYR A O 1
ATOM 1827 N N . VAL A 1 234 ? 14.795 9.929 36.343 1.00 35.52 234 VAL A N 1
ATOM 1828 C CA . VAL A 1 234 ? 13.818 9.457 37.309 1.00 34.70 234 VAL A CA 1
ATOM 1829 C C . VAL A 1 234 ? 13.316 10.580 38.187 1.00 34.36 234 VAL A C 1
ATOM 1830 O O . VAL A 1 234 ? 12.105 10.741 38.370 1.00 34.16 234 VAL A O 1
ATOM 1834 N N . GLU A 1 235 ? 14.249 11.363 38.721 1.00 35.45 235 GLU A N 1
ATOM 1835 C CA . GLU A 1 235 ? 13.908 12.453 39.627 1.00 41.14 235 GLU A CA 1
ATOM 1836 C C . GLU A 1 235 ? 13.098 13.545 38.930 1.00 38.22 235 GLU A C 1
ATOM 1837 O O . GLU A 1 235 ? 12.141 14.065 39.489 1.00 34.60 235 GLU A O 1
ATOM 1843 N N . GLN A 1 236 ? 13.457 13.877 37.696 1.00 36.12 236 GLN A N 1
ATOM 1844 C CA . GLN A 1 236 ? 12.722 14.942 37.008 1.00 35.54 236 GLN A CA 1
ATOM 1845 C C . GLN A 1 236 ? 11.322 14.476 36.628 1.00 32.51 236 GLN A C 1
ATOM 1846 O O . GLN A 1 236 ? 10.358 15.220 36.763 1.00 35.31 236 GLN A O 1
ATOM 1852 N N . TYR A 1 237 ? 11.189 13.225 36.195 1.00 32.76 237 TYR A N 1
ATOM 1853 C CA . TYR A 1 237 ? 9.869 12.706 35.864 1.00 32.38 237 TYR A CA 1
ATOM 1854 C C . TYR A 1 237 ? 8.994 12.593 37.117 1.00 33.83 237 TYR A C 1
ATOM 1855 O O . TYR A 1 237 ? 7.771 12.751 37.057 1.00 32.32 237 TYR A O 1
ATOM 1864 N N . ALA A 1 238 ? 9.622 12.349 38.265 1.00 36.82 238 ALA A N 1
ATOM 1865 C CA . ALA A 1 238 ? 8.873 12.241 39.517 1.00 36.23 238 ALA A CA 1
ATOM 1866 C C . ALA A 1 238 ? 8.344 13.605 39.993 1.00 34.81 238 ALA A C 1
ATOM 1867 O O . ALA A 1 238 ? 7.580 13.666 40.945 1.00 38.89 238 ALA A O 1
ATOM 1869 N N . LEU A 1 239 ? 8.728 14.691 39.323 1.00 35.78 239 LEU A N 1
ATOM 1870 C CA . LEU A 1 239 ? 8.182 16.011 39.659 1.00 37.04 239 LEU A CA 1
ATOM 1871 C C . LEU A 1 239 ? 6.712 16.088 39.268 1.00 36.86 239 LEU A C 1
ATOM 1872 O O . LEU A 1 239 ? 5.953 16.870 39.826 1.00 36.20 239 LEU A O 1
ATOM 1877 N N . GLN A 1 240 ? 6.310 15.274 38.294 1.00 35.33 240 GLN A N 1
ATOM 1878 C CA . GLN A 1 240 ? 4.918 15.230 37.865 1.00 33.21 240 GLN A CA 1
ATOM 1879 C C . GLN A 1 240 ? 4.044 14.553 38.920 1.00 38.33 240 GLN A C 1
ATOM 1880 O O . GLN A 1 240 ? 4.509 13.660 39.621 1.00 39.35 240 GLN A O 1
ATOM 1886 N N . GLU A 1 241 ? 2.784 14.966 39.025 1.00 37.26 241 GLU A N 1
ATOM 1887 C CA . GLU A 1 241 ? 1.846 14.283 39.917 1.00 43.16 241 GLU A CA 1
ATOM 1888 C C . GLU A 1 241 ? 1.502 12.884 39.421 1.00 42.46 241 GLU A C 1
ATOM 1889 O O . GLU A 1 241 ? 1.157 12.707 38.251 1.00 39.62 241 GLU A O 1
ATOM 1895 N N . ALA A 1 242 ? 1.563 11.895 40.313 1.00 39.13 242 ALA A N 1
ATOM 1896 C CA . ALA A 1 242 ? 1.189 10.529 39.951 1.00 38.68 242 ALA A CA 1
ATOM 1897 C C . ALA A 1 242 ? -0.268 10.475 39.495 1.00 41.59 242 ALA A C 1
ATOM 1898 O O . ALA A 1 242 ? -1.109 11.157 40.070 1.00 42.79 242 ALA A O 1
ATOM 1900 N N . PRO A 1 243 ? -0.574 9.692 38.436 1.00 38.69 243 PRO A N 1
ATOM 1901 C CA . PRO A 1 243 ? 0.311 8.903 37.559 1.00 39.47 243 PRO A CA 1
ATOM 1902 C C . PRO A 1 243 ? 1.237 9.790 36.728 1.00 36.85 243 PRO A C 1
ATOM 1903 O O . PRO A 1 243 ? 0.748 10.595 35.936 1.00 34.78 243 PRO A O 1
ATOM 1907 N N . GLU A 1 244 ? 2.546 9.623 36.901 1.00 33.81 244 GLU A N 1
ATOM 1908 C CA . GLU A 1 244 ? 3.516 10.601 36.428 1.00 36.66 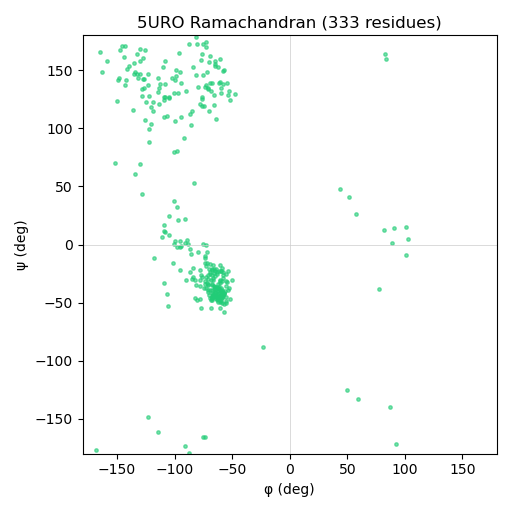244 GLU A CA 1
ATOM 1909 C C . GLU A 1 244 ? 3.624 10.677 34.906 1.00 33.94 244 GLU A C 1
ATOM 1910 O O . GLU A 1 244 ? 4.042 11.706 34.366 1.00 33.51 244 GLU A O 1
ATOM 1916 N N . LEU A 1 245 ? 3.252 9.603 34.211 1.00 32.62 245 LEU A N 1
ATOM 1917 C CA . LEU A 1 245 ? 3.399 9.587 32.758 1.00 30.09 245 LEU A CA 1
ATOM 1918 C C . LEU A 1 245 ? 2.172 10.131 32.028 1.00 32.07 245 LEU A C 1
ATOM 1919 O O . LEU A 1 245 ? 2.141 10.117 30.801 1.00 31.19 245 LEU A O 1
ATOM 1924 N N . ARG A 1 246 ? 1.169 10.624 32.759 1.00 30.12 246 ARG A N 1
ATOM 1925 C CA . ARG A 1 246 ? -0.043 11.128 32.108 1.00 28.48 246 ARG A CA 1
ATOM 1926 C C . ARG A 1 246 ? 0.298 12.230 31.097 1.00 29.83 246 ARG A C 1
ATOM 1927 O O . ARG A 1 246 ? -0.125 12.177 29.949 1.00 29.87 246 ARG A O 1
ATOM 1935 N N . GLY A 1 247 ? 1.058 13.221 31.548 1.00 31.57 247 GLY A N 1
ATOM 1936 C CA . GLY A 1 247 ? 1.477 14.329 30.700 1.00 30.72 247 GLY A CA 1
ATOM 1937 C C . GLY A 1 247 ? 2.230 13.878 29.452 1.00 29.58 247 GLY A C 1
ATOM 1938 O O . GLY A 1 247 ? 1.819 14.209 28.327 1.00 29.63 247 GLY A O 1
ATOM 1939 N N . PRO A 1 248 ? 3.342 13.144 29.635 1.00 26.86 248 PRO A N 1
ATOM 1940 C CA . PRO A 1 248 ? 4.089 12.650 28.471 1.00 27.92 248 PRO A CA 1
ATOM 1941 C C . PRO A 1 248 ? 3.215 11.799 27.549 1.00 29.10 248 PRO A C 1
ATOM 1942 O O . PRO A 1 248 ? 3.283 11.960 26.328 1.00 26.35 248 PRO A O 1
ATOM 1946 N N . LEU A 1 249 ? 2.373 10.928 28.107 1.00 29.27 249 LEU A N 1
ATOM 1947 C CA . LEU A 1 249 ? 1.549 10.074 27.247 1.00 26.46 249 LEU A CA 1
ATOM 1948 C C . LEU A 1 249 ? 0.454 10.854 26.507 1.00 27.75 249 LEU A C 1
ATOM 1949 O O . LEU A 1 249 ? -0.033 10.398 25.478 1.00 28.62 249 LEU A O 1
ATOM 1954 N N . ASN A 1 250 ? 0.081 12.037 26.999 1.00 28.86 250 ASN A N 1
ATOM 1955 C CA . ASN A 1 250 ? -0.940 12.824 26.306 1.00 28.31 250 ASN A CA 1
ATOM 1956 C C . ASN A 1 250 ? -0.519 13.216 24.883 1.00 26.44 250 ASN A C 1
ATOM 1957 O O . ASN A 1 250 ? -1.365 13.463 24.027 1.00 28.84 250 ASN A O 1
ATOM 1962 N N . TRP A 1 251 ? 0.782 13.244 24.622 1.00 26.53 251 TRP A N 1
ATOM 1963 C CA . TRP A 1 251 ? 1.275 13.465 23.263 1.00 28.65 251 TRP A CA 1
ATOM 1964 C C . TRP A 1 251 ? 0.833 12.400 22.253 1.00 29.25 251 TRP A C 1
ATOM 1965 O O . TRP A 1 251 ? 0.905 12.641 21.046 1.00 27.99 251 TRP A O 1
ATOM 1976 N N . TYR A 1 252 ? 0.381 11.239 22.737 1.00 27.20 252 TYR A N 1
ATOM 1977 C CA . TYR A 1 252 ? -0.100 10.175 21.854 1.00 27.86 252 TYR A CA 1
ATOM 1978 C C . TYR A 1 252 ? -1.620 10.145 21.762 1.00 29.14 252 TYR A C 1
ATOM 1979 O O . TYR A 1 252 ? -2.195 9.292 21.069 1.00 31.12 252 TYR A O 1
ATOM 1988 N N . ARG A 1 253 ? -2.266 11.096 22.429 1.00 27.01 253 ARG A N 1
ATOM 1989 C CA . ARG A 1 253 ? -3.717 11.102 22.536 1.00 26.95 253 ARG A CA 1
ATOM 1990 C C . ARG A 1 253 ? -4.376 12.205 21.714 1.00 30.44 253 ARG A C 1
ATOM 1991 O O . ARG A 1 253 ? -5.573 12.443 21.839 1.00 32.66 253 ARG A O 1
ATOM 1999 N N . THR A 1 254 ? -3.589 12.849 20.863 1.00 27.44 254 THR A N 1
ATOM 2000 C CA . THR A 1 254 ? -4.052 14.030 20.111 1.00 26.85 254 THR A CA 1
ATOM 2001 C C . THR A 1 254 ? -4.263 13.832 18.600 1.00 30.60 254 THR A C 1
ATOM 2002 O O . THR A 1 254 ? -4.454 14.804 17.861 1.00 30.50 254 THR A O 1
ATOM 2006 N N . ARG A 1 255 ? -4.246 12.593 18.113 1.00 28.21 255 ARG A N 1
ATOM 2007 C CA . ARG A 1 255 ? -4.304 12.416 16.667 1.00 30.73 255 ARG A CA 1
ATOM 2008 C C . ARG A 1 255 ? -5.558 13.029 16.045 1.00 33.00 255 ARG A C 1
ATOM 2009 O O . ARG A 1 255 ? -5.472 13.680 14.997 1.00 30.21 255 ARG A O 1
ATOM 2017 N N . GLU A 1 256 ? -6.707 12.852 16.696 1.00 32.01 256 GLU A N 1
ATOM 2018 C CA . GLU A 1 256 ? -7.953 13.376 16.154 1.00 32.69 256 GLU A CA 1
ATOM 2019 C C . GLU A 1 256 ? -7.961 14.904 16.216 1.00 32.87 256 GLU A C 1
ATOM 2020 O O . GLU A 1 256 ? -8.330 15.561 15.244 1.00 32.68 256 GLU A O 1
ATOM 2026 N N . LEU A 1 257 ? -7.558 15.452 17.355 1.00 31.90 257 LEU A N 1
ATOM 2027 C CA . LEU A 1 257 ? -7.493 16.914 17.499 1.00 31.63 257 LEU A CA 1
ATOM 2028 C C . LEU A 1 257 ? -6.515 17.558 16.518 1.00 32.13 257 LEU A C 1
ATOM 2029 O O . LEU A 1 257 ? -6.804 18.623 15.968 1.00 33.70 257 LEU A O 1
ATOM 2034 N N . ASN A 1 258 ? -5.352 16.945 16.325 1.00 29.11 258 ASN A N 1
ATOM 2035 C CA . ASN A 1 258 ? -4.380 17.454 15.364 1.00 31.57 258 ASN A CA 1
ATOM 2036 C C . ASN A 1 258 ? -4.930 17.377 13.951 1.00 33.83 258 ASN A C 1
ATOM 2037 O O . ASN A 1 258 ? -4.758 18.301 13.157 1.00 33.65 258 ASN A O 1
ATOM 2042 N N . ALA A 1 259 ? -5.600 16.273 13.635 1.00 31.01 259 ALA A N 1
ATOM 2043 C CA . ALA A 1 259 ? -6.144 16.092 12.296 1.00 32.53 259 ALA A CA 1
ATOM 2044 C C . ALA A 1 259 ? -7.223 17.125 12.006 1.00 35.31 259 ALA A C 1
ATOM 2045 O O . ALA A 1 259 ? -7.328 17.614 10.888 1.00 39.44 259 ALA A O 1
ATOM 2047 N N . LYS A 1 260 ? -8.013 17.472 13.014 1.00 34.64 260 LYS A N 1
ATOM 2048 C CA . LYS A 1 260 ? -9.027 18.511 12.840 1.00 39.76 260 LYS A CA 1
ATOM 2049 C C . LYS A 1 260 ? -8.424 19.892 12.525 1.00 41.76 260 LYS A C 1
ATOM 2050 O O . LYS A 1 260 ? -8.909 20.596 11.636 1.00 40.57 260 LYS A O 1
ATOM 2056 N N . ASP A 1 261 ? -7.379 20.271 13.255 1.00 37.37 261 ASP A N 1
ATOM 2057 C CA . ASP A 1 261 ? -6.639 21.503 12.966 1.00 37.75 261 ASP A CA 1
ATOM 2058 C C . ASP A 1 261 ? -6.059 21.510 11.556 1.00 35.29 261 ASP A C 1
ATOM 2059 O O . ASP A 1 261 ? -6.115 22.522 10.858 1.00 42.15 261 ASP A O 1
ATOM 2064 N N . GLU A 1 262 ? -5.466 20.394 11.150 1.00 35.23 262 GLU A N 1
ATOM 2065 C CA . GLU A 1 262 ? -4.683 20.385 9.927 1.00 39.20 262 GLU A CA 1
ATOM 2066 C C . GLU A 1 262 ? -5.534 20.177 8.677 1.00 41.14 262 GLU A C 1
ATOM 2067 O O . GLU A 1 262 ? -5.177 20.674 7.605 1.00 42.75 262 GLU A O 1
ATOM 2073 N N . MET A 1 263 ? -6.667 19.486 8.811 1.00 39.58 263 MET A N 1
ATOM 2074 C CA . MET A 1 263 ? -7.605 19.359 7.693 1.00 41.10 263 MET A CA 1
ATOM 2075 C C . MET A 1 263 ? -8.107 20.753 7.323 1.00 44.39 263 MET A C 1
ATOM 2076 O O . MET A 1 263 ? -8.280 21.090 6.152 1.00 44.94 263 MET A O 1
ATOM 2081 N N . ASP A 1 264 ? -8.311 21.566 8.348 1.00 45.68 264 ASP A N 1
ATOM 2082 C CA . ASP A 1 264 ? -8.691 22.954 8.162 1.00 47.18 264 ASP A CA 1
ATOM 2083 C C . ASP A 1 264 ? -7.627 23.724 7.377 1.00 52.17 264 ASP A C 1
ATOM 2084 O O . ASP A 1 264 ? -7.951 24.440 6.425 1.00 51.98 264 ASP A O 1
ATOM 2089 N N . ARG A 1 265 ? -6.361 23.575 7.762 1.00 48.62 265 ARG A N 1
ATOM 2090 C CA A ARG A 1 265 ? -5.268 24.276 7.093 0.52 47.53 265 ARG A CA 1
ATOM 2091 C CA B ARG A 1 265 ? -5.299 24.311 7.079 0.48 45.10 265 ARG A CA 1
ATOM 2092 C C . ARG A 1 265 ? -5.019 23.702 5.705 1.00 45.99 265 ARG A C 1
ATOM 2093 O O . ARG A 1 265 ? -4.604 24.411 4.785 1.00 52.47 265 ARG A O 1
ATOM 2108 N N . ALA A 1 266 ? -5.266 22.405 5.550 1.00 49.54 266 ALA A N 1
ATOM 2109 C CA . ALA A 1 266 ? -5.090 21.764 4.251 1.00 45.98 266 ALA A CA 1
ATOM 2110 C C . ALA A 1 266 ? -6.091 22.343 3.248 1.00 55.28 266 ALA A C 1
ATOM 2111 O O . ALA A 1 266 ? -5.765 22.567 2.078 1.00 55.03 266 ALA A O 1
ATOM 2113 N N . LYS A 1 267 ? -7.305 22.600 3.722 1.00 50.65 267 LYS A N 1
ATOM 2114 C CA . LYS A 1 267 ? -8.357 23.148 2.875 1.00 57.90 267 LYS A CA 1
ATOM 2115 C C . LYS A 1 267 ? -8.263 24.670 2.717 1.00 54.37 267 LYS A C 1
ATOM 2116 O O . LYS A 1 267 ? -8.371 25.191 1.607 1.00 56.29 267 LYS A O 1
ATOM 2122 N N . ASN A 1 268 ? -8.049 25.377 3.825 1.00 55.64 268 ASN A N 1
ATOM 2123 C CA . ASN A 1 268 ? -8.171 26.839 3.843 1.00 52.41 268 ASN A CA 1
ATOM 2124 C C . ASN A 1 268 ? -6.870 27.622 3.984 1.00 55.20 268 ASN A C 1
ATOM 2125 O O . ASN A 1 268 ? -6.738 28.727 3.446 1.00 55.24 268 ASN A O 1
ATOM 2130 N N . GLY A 1 269 ? -5.918 27.062 4.722 1.00 53.67 269 GLY A N 1
ATOM 2131 C CA . GLY A 1 269 ? -4.706 27.784 5.066 1.00 49.48 269 GLY A CA 1
ATOM 2132 C C . GLY A 1 269 ? -3.631 27.643 4.015 1.00 46.05 269 GLY A C 1
ATOM 2133 O O . GLY A 1 269 ? -3.835 26.970 3.000 1.00 51.77 269 GLY A O 1
ATOM 2134 N N . PRO A 1 270 ? -2.474 28.275 4.256 1.00 47.37 270 PRO A N 1
ATOM 2135 C CA . PRO A 1 270 ? -1.348 28.221 3.318 1.00 45.77 270 PRO A CA 1
ATOM 2136 C C . PRO A 1 270 ? -0.790 26.814 3.174 1.00 46.65 270 PRO A C 1
ATOM 2137 O O . PRO A 1 270 ? -0.959 25.988 4.078 1.00 44.40 270 PRO A O 1
ATOM 2141 N N . PRO A 1 271 ? -0.152 26.526 2.031 1.00 43.46 271 PRO A N 1
ATOM 2142 C CA . PRO A 1 271 ? 0.425 25.190 1.875 1.00 48.04 271 PRO A CA 1
ATOM 2143 C C . PRO A 1 271 ? 1.635 25.006 2.791 1.00 43.25 271 PRO A C 1
ATOM 2144 O O . PRO A 1 271 ? 2.230 25.991 3.215 1.00 41.43 271 PRO A O 1
ATOM 2148 N N . LEU A 1 272 ? 1.972 23.761 3.112 1.00 45.97 272 LEU A N 1
ATOM 2149 C CA . LEU A 1 272 ? 3.204 23.483 3.844 1.00 44.48 272 LEU A CA 1
ATOM 2150 C C . LEU A 1 272 ? 4.377 23.899 2.978 1.00 46.77 272 LEU A C 1
ATOM 2151 O O . LEU A 1 272 ? 4.674 23.256 1.978 1.00 49.95 272 LEU A O 1
ATOM 2156 N N . ARG A 1 273 ? 5.028 24.991 3.351 1.00 46.81 273 ARG A N 1
ATOM 2157 C CA . ARG A 1 273 ? 6.143 25.513 2.576 1.00 48.05 273 ARG A CA 1
ATOM 2158 C C . ARG A 1 273 ? 7.108 26.228 3.501 1.00 44.39 273 ARG A C 1
ATOM 2159 O O . ARG A 1 273 ? 6.724 27.151 4.217 1.00 50.94 273 ARG A O 1
ATOM 2167 N N . PHE A 1 274 ? 8.361 25.797 3.495 1.00 41.87 274 PHE A N 1
ATOM 2168 C CA . PHE A 1 274 ? 9.361 26.421 4.347 1.00 42.22 274 PHE A CA 1
ATOM 2169 C C . PHE A 1 274 ? 10.340 27.228 3.504 1.00 41.75 274 PHE A C 1
ATOM 2170 O O . PHE A 1 274 ? 11.129 26.664 2.755 1.00 41.61 274 PHE A O 1
ATOM 2178 N N . GLU A 1 275 ? 10.263 28.552 3.625 1.00 43.02 275 GLU A N 1
ATOM 2179 C CA . GLU A 1 275 ? 11.152 29.439 2.888 1.00 47.35 275 GLU A CA 1
ATOM 2180 C C . GLU A 1 275 ? 12.492 29.574 3.600 1.00 50.46 275 GLU A C 1
ATOM 2181 O O . GLU A 1 275 ? 13.521 29.775 2.949 1.00 49.77 275 GLU A O 1
ATOM 2187 N N . MET A 1 276 ? 12.480 29.462 4.931 1.00 41.11 276 MET A N 1
ATOM 2188 C CA . MET A 1 276 ? 13.689 29.680 5.727 1.00 39.41 276 MET A CA 1
ATOM 2189 C C . MET A 1 276 ? 14.621 28.477 5.651 1.00 40.05 276 MET A C 1
ATOM 2190 O O . MET A 1 276 ? 14.187 27.377 5.315 1.00 38.78 276 MET A O 1
ATOM 2195 N N . PRO A 1 277 ? 15.918 28.685 5.944 1.00 41.64 277 PRO A N 1
ATOM 2196 C CA . PRO A 1 277 ? 16.867 27.568 5.898 1.00 41.90 277 PRO A CA 1
ATOM 2197 C C . PRO A 1 277 ? 16.474 26.461 6.859 1.00 39.40 277 PRO A C 1
ATOM 2198 O O . PRO A 1 277 ? 16.132 26.761 8.006 1.00 37.53 277 PRO A O 1
ATOM 2202 N N . ALA A 1 278 ? 16.530 25.218 6.395 1.00 39.80 278 ALA A N 1
ATOM 2203 C CA . ALA A 1 278 ? 16.107 24.066 7.190 1.00 42.42 278 ALA A CA 1
ATOM 2204 C C . ALA A 1 278 ? 17.105 22.910 7.107 1.00 44.06 278 ALA A C 1
ATOM 2205 O O . ALA A 1 278 ? 17.727 22.672 6.062 1.00 45.11 278 ALA A O 1
ATOM 2207 N N . LEU A 1 279 ? 17.232 22.171 8.204 1.00 40.54 279 LEU A N 1
ATOM 2208 C CA . LEU A 1 279 ? 18.103 21.004 8.252 1.00 40.50 279 LEU A CA 1
ATOM 2209 C C . LEU A 1 279 ? 17.355 19.782 8.776 1.00 41.52 279 LEU A C 1
ATOM 2210 O O . LEU A 1 279 ? 16.627 19.876 9.762 1.00 39.79 279 LEU A O 1
ATOM 2215 N N . PHE A 1 280 ? 17.512 18.640 8.112 1.00 38.11 280 PHE A N 1
ATOM 2216 C CA . PHE A 1 280 ? 16.994 17.393 8.636 1.00 40.68 280 PHE A CA 1
ATOM 2217 C C . PHE A 1 280 ? 18.159 16.446 8.854 1.00 43.02 280 PHE A C 1
ATOM 2218 O O . PHE A 1 280 ? 18.917 16.170 7.923 1.00 42.34 280 PHE A O 1
ATOM 2226 N N . VAL A 1 281 ? 18.323 15.979 10.087 1.00 40.75 281 VAL A N 1
ATOM 2227 C CA . VAL A 1 281 ? 19.362 15.003 10.385 1.00 42.04 281 VAL A CA 1
ATOM 2228 C C . VAL A 1 281 ? 18.734 13.643 10.614 1.00 45.51 281 VAL A C 1
ATOM 2229 O O . VAL A 1 281 ? 18.044 13.442 11.613 1.00 42.87 281 VAL A O 1
ATOM 2233 N N . ALA A 1 282 ? 18.967 12.714 9.687 1.00 42.72 282 ALA A N 1
ATOM 2234 C CA . ALA A 1 282 ? 18.453 11.355 9.808 1.00 45.95 282 ALA A CA 1
ATOM 2235 C C . ALA A 1 282 ? 19.381 10.500 10.662 1.00 44.57 282 ALA A C 1
ATOM 2236 O O . ALA A 1 282 ? 20.576 10.767 10.750 1.00 49.21 282 ALA A O 1
ATOM 2238 N N . ALA A 1 283 ? 18.817 9.483 11.300 1.00 48.03 283 ALA A N 1
ATOM 2239 C CA . ALA A 1 283 ? 19.604 8.542 12.084 1.00 54.01 283 ALA A CA 1
ATOM 2240 C C . ALA A 1 283 ? 19.556 7.167 11.427 1.00 56.70 283 ALA A C 1
ATOM 2241 O O . ALA A 1 283 ? 18.480 6.589 11.252 1.00 57.97 283 ALA A O 1
ATOM 2243 N N . SER A 1 284 ? 20.727 6.653 11.064 1.00 58.43 284 SER A N 1
ATOM 2244 C CA . SER A 1 284 ? 20.829 5.420 10.282 1.00 60.92 284 SER A CA 1
ATOM 2245 C C . SER A 1 284 ? 20.114 4.227 10.912 1.00 65.79 284 SER A C 1
ATOM 2246 O O . SER A 1 284 ? 19.403 3.487 10.227 1.00 65.59 284 SER A O 1
ATOM 2249 N N . LYS A 1 285 ? 20.301 4.046 12.214 1.00 62.81 285 LYS A N 1
ATOM 2250 C CA . LYS A 1 285 ? 19.740 2.892 12.910 1.00 63.88 285 LYS A CA 1
ATOM 2251 C C . LYS A 1 285 ? 18.428 3.206 13.620 1.00 64.67 285 LYS A C 1
ATOM 2252 O O . LYS A 1 285 ? 18.134 2.623 14.667 1.00 66.64 285 LYS A O 1
ATOM 2258 N N . ASP A 1 286 ? 17.637 4.120 13.062 1.00 66.94 286 ASP A N 1
ATOM 2259 C CA . ASP A 1 286 ? 16.413 4.544 13.740 1.00 71.24 286 ASP A CA 1
ATOM 2260 C C . ASP A 1 286 ? 15.239 3.634 13.417 1.00 76.33 286 ASP A C 1
ATOM 2261 O O . ASP A 1 286 ? 14.745 3.589 12.286 1.00 78.13 286 ASP A O 1
ATOM 2266 N N . ASN A 1 287 ? 14.810 2.914 14.450 1.00 81.85 287 ASN A N 1
ATOM 2267 C CA . ASN A 1 287 ? 13.717 1.941 14.392 1.00 82.38 287 ASN A CA 1
ATOM 2268 C C . ASN A 1 287 ? 12.363 2.594 14.172 1.00 84.61 287 ASN A C 1
ATOM 2269 O O . ASN A 1 287 ? 11.591 2.203 13.294 1.00 83.27 287 ASN A O 1
ATOM 2274 N N . ALA A 1 288 ? 12.061 3.542 15.052 1.00 86.22 288 ALA A N 1
ATOM 2275 C CA . ALA A 1 288 ? 10.756 4.176 15.115 1.00 93.89 288 ALA A CA 1
ATOM 2276 C C . ALA A 1 288 ? 10.554 5.134 13.946 1.00 86.54 288 ALA A C 1
ATOM 2277 O O . ALA A 1 288 ? 9.448 5.270 13.418 1.00 79.15 288 ALA A O 1
ATOM 2279 N N . LEU A 1 289 ? 11.644 5.775 13.534 1.00 82.06 289 LEU A N 1
ATOM 2280 C CA . LEU A 1 289 ? 11.617 6.765 12.458 1.00 82.22 289 LEU A CA 1
ATOM 2281 C C . LEU A 1 289 ? 12.699 6.476 11.408 1.00 79.36 289 LEU A C 1
ATOM 2282 O O . LEU A 1 289 ? 13.671 7.226 11.295 1.00 76.31 289 LEU A O 1
ATOM 2287 N N . PRO A 1 290 ? 12.535 5.385 10.639 1.00 81.43 290 PRO A N 1
ATOM 2288 C CA . PRO A 1 290 ? 13.527 5.016 9.619 1.00 80.94 290 PRO A CA 1
ATOM 2289 C C . PRO A 1 290 ? 13.687 6.095 8.548 1.00 80.44 290 PRO A C 1
ATOM 2290 O O . PRO A 1 290 ? 12.684 6.661 8.126 1.00 78.96 290 PRO A O 1
ATOM 2294 N N . PRO A 1 291 ? 14.931 6.380 8.122 1.00 80.16 291 PRO A N 1
ATOM 2295 C CA . PRO A 1 291 ? 15.209 7.413 7.112 1.00 77.67 291 PRO A CA 1
ATOM 2296 C C . PRO A 1 291 ? 14.362 7.313 5.838 1.00 78.10 291 PRO A C 1
ATOM 2297 O O . PRO A 1 291 ? 14.075 8.350 5.234 1.00 77.17 291 PRO A O 1
ATOM 2301 N N . ALA A 1 292 ? 13.963 6.102 5.449 1.00 76.25 292 ALA A N 1
ATOM 2302 C CA . ALA A 1 292 ? 13.128 5.896 4.263 1.00 75.60 292 ALA A CA 1
ATOM 2303 C C . ALA A 1 292 ? 11.837 6.712 4.330 1.00 74.85 292 ALA A C 1
ATOM 2304 O O . ALA A 1 292 ? 11.247 7.061 3.306 1.00 68.86 292 ALA A O 1
ATOM 2306 N N . MET A 1 293 ? 11.422 7.021 5.554 1.00 76.72 293 MET A N 1
ATOM 2307 C CA . MET A 1 293 ? 10.188 7.749 5.832 1.00 78.22 293 MET A CA 1
ATOM 2308 C C . MET A 1 293 ? 10.198 9.205 5.352 1.00 71.94 293 MET A C 1
ATOM 2309 O O . MET A 1 293 ? 9.144 9.830 5.234 1.00 67.11 293 MET A O 1
ATOM 2314 N N . SER A 1 294 ? 11.383 9.749 5.089 1.00 70.56 294 SER A N 1
ATOM 2315 C CA . SER A 1 294 ? 11.493 11.136 4.640 1.00 67.35 294 SER A CA 1
ATOM 2316 C C . SER A 1 294 ? 11.457 11.244 3.117 1.00 68.87 294 SER A C 1
ATOM 2317 O O . SER A 1 294 ? 11.926 12.233 2.555 1.00 65.44 294 SER A O 1
ATOM 2320 N N . LYS A 1 295 ? 10.889 10.219 2.478 1.00 68.62 295 LYS A N 1
ATOM 2321 C CA . LYS A 1 295 ? 10.803 10.068 1.017 1.00 70.27 295 LYS A CA 1
ATOM 2322 C C . LYS A 1 295 ? 10.892 11.354 0.188 1.00 68.66 295 LYS A C 1
ATOM 2323 O O . LYS A 1 295 ? 11.979 11.758 -0.225 1.00 71.53 295 LYS A O 1
ATOM 2325 N N . GLY A 1 296 ? 9.753 11.994 -0.055 1.00 70.36 296 GLY A N 1
ATOM 2326 C CA . GLY A 1 296 ? 9.717 13.171 -0.911 1.00 64.87 296 GLY A CA 1
ATOM 2327 C C . GLY A 1 296 ? 9.674 14.485 -0.151 1.00 61.84 296 GLY A C 1
ATOM 2328 O O . GLY A 1 296 ? 9.017 15.436 -0.568 1.00 59.95 296 GLY A O 1
ATOM 2329 N N . MET A 1 297 ? 10.390 14.536 0.966 1.00 62.45 297 MET A N 1
ATOM 2330 C CA . MET A 1 297 ? 10.381 15.694 1.856 1.00 60.53 297 MET A CA 1
ATOM 2331 C C . MET A 1 297 ? 10.849 16.985 1.180 1.00 55.09 297 MET A C 1
ATOM 2332 O O . MET A 1 297 ? 10.303 18.056 1.431 1.00 52.25 297 MET A O 1
ATOM 2337 N N . ASP A 1 298 ? 11.847 16.871 0.310 1.00 56.39 298 ASP A N 1
ATOM 2338 C CA . ASP A 1 298 ? 12.519 18.036 -0.265 1.00 53.55 298 ASP A CA 1
ATOM 2339 C C . ASP A 1 298 ? 11.599 18.995 -1.023 1.00 51.90 298 ASP A C 1
ATOM 2340 O O . ASP A 1 298 ? 11.918 20.178 -1.161 1.00 52.09 298 ASP A O 1
ATOM 2345 N N . ALA A 1 299 ? 10.463 18.499 -1.504 1.00 50.62 299 ALA A N 1
ATOM 2346 C CA . ALA A 1 299 ? 9.571 19.315 -2.324 1.00 51.45 299 ALA A CA 1
ATOM 2347 C C . ALA A 1 299 ? 8.972 20.490 -1.544 1.00 53.52 299 ALA A C 1
ATOM 2348 O O . ALA A 1 299 ? 8.583 21.499 -2.130 1.00 54.86 299 ALA A O 1
ATOM 2350 N N . PHE A 1 300 ? 8.926 20.365 -0.220 1.00 48.44 300 PHE A N 1
ATOM 2351 C CA . PHE A 1 300 ? 8.300 21.375 0.634 1.00 48.16 300 PHE A CA 1
ATOM 2352 C C . PHE A 1 300 ? 9.241 22.492 1.072 1.00 45.41 300 PHE A C 1
ATOM 2353 O O . PHE A 1 300 ? 8.836 23.385 1.815 1.00 45.15 300 PHE A O 1
ATOM 2361 N N . TYR A 1 301 ? 10.495 22.438 0.637 1.00 45.02 301 TYR A N 1
ATOM 2362 C CA . TYR A 1 301 ? 11.497 23.368 1.146 1.00 47.82 301 TYR A CA 1
ATOM 2363 C C . TYR A 1 301 ? 12.173 24.191 0.059 1.00 52.53 301 TYR A C 1
ATOM 2364 O O . TYR A 1 301 ? 12.539 23.667 -0.991 1.00 55.05 301 TYR A O 1
ATOM 2373 N N . LYS A 1 302 ? 12.355 25.476 0.331 1.00 48.13 302 LYS A N 1
ATOM 2374 C CA . LYS A 1 302 ? 13.179 26.320 -0.516 1.00 53.75 302 LYS A CA 1
ATOM 2375 C C . LYS A 1 302 ? 14.648 25.963 -0.335 1.00 56.05 302 LYS A C 1
ATOM 2376 O O . LYS A 1 302 ? 15.437 26.023 -1.281 1.00 51.75 302 LYS A O 1
ATOM 2382 N N . ASP A 1 303 ? 15.006 25.563 0.884 1.00 52.25 303 ASP A N 1
ATOM 2383 C CA . ASP A 1 303 ? 16.408 25.424 1.253 1.00 47.03 303 ASP A CA 1
ATOM 2384 C C . ASP A 1 303 ? 16.621 24.369 2.340 1.00 46.73 303 ASP A C 1
ATOM 2385 O O . ASP A 1 303 ? 16.944 24.694 3.483 1.00 49.81 303 ASP A O 1
ATOM 2390 N N . LEU A 1 304 ? 16.445 23.104 1.984 1.00 47.71 304 LEU A N 1
ATOM 2391 C CA . LEU A 1 304 ? 16.624 22.030 2.939 1.00 48.24 304 LEU A CA 1
ATOM 2392 C C . LEU A 1 304 ? 18.009 21.412 2.815 1.00 52.94 304 LEU A C 1
ATOM 2393 O O . LEU A 1 304 ? 18.447 21.067 1.717 1.00 53.15 304 LEU A O 1
ATOM 2398 N N . THR A 1 305 ? 18.696 21.274 3.943 1.00 49.98 305 THR A N 1
ATOM 2399 C CA . THR A 1 305 ? 19.937 20.518 3.990 1.00 48.35 305 THR A CA 1
ATOM 2400 C C . THR A 1 305 ? 19.696 19.176 4.666 1.00 48.98 305 THR A C 1
ATOM 2401 O O . THR A 1 305 ? 19.153 19.119 5.773 1.00 45.43 305 THR A O 1
ATOM 2405 N N . ARG A 1 306 ? 20.079 18.092 3.997 1.00 48.74 306 ARG A N 1
ATOM 2406 C CA . ARG A 1 306 ? 19.977 16.772 4.600 1.00 50.68 306 ARG A CA 1
ATOM 2407 C C . ARG A 1 306 ? 21.316 16.340 5.155 1.00 53.84 306 ARG A C 1
ATOM 2408 O O . ARG A 1 306 ? 22.367 16.651 4.594 1.00 56.46 306 ARG A O 1
ATOM 2416 N N . ALA A 1 307 ? 21.271 15.622 6.265 1.00 48.10 307 ALA A N 1
ATOM 2417 C CA . ALA A 1 307 ? 22.458 14.992 6.793 1.00 50.37 307 ALA A CA 1
ATOM 2418 C C . ALA A 1 307 ? 22.077 13.653 7.382 1.00 53.09 307 ALA A C 1
ATOM 2419 O O . ALA A 1 307 ? 20.895 13.313 7.498 1.00 50.39 307 ALA A O 1
ATOM 2421 N N . GLU A 1 308 ? 23.083 12.875 7.740 1.00 57.02 308 GLU A N 1
ATOM 2422 C CA . GLU A 1 308 ? 22.826 11.590 8.347 1.00 52.52 308 GLU A CA 1
ATOM 2423 C C . GLU A 1 308 ? 23.954 11.269 9.312 1.00 60.41 308 GLU A C 1
ATOM 2424 O O . GLU A 1 308 ? 25.113 11.605 9.058 1.00 60.66 308 GLU A O 1
ATOM 2430 N N . VAL A 1 309 ? 23.601 10.660 10.439 1.00 56.25 309 VAL A N 1
ATOM 2431 C CA . VAL A 1 309 ? 24.581 10.238 11.427 1.00 56.96 309 VAL A CA 1
ATOM 2432 C C . VAL A 1 309 ? 24.287 8.789 11.777 1.00 56.19 309 VAL A C 1
ATOM 2433 O O . VAL A 1 309 ? 23.134 8.363 11.747 1.00 54.98 309 VAL A O 1
ATOM 2437 N N . ASP A 1 310 ? 25.326 8.018 12.081 1.00 60.80 310 ASP A N 1
ATOM 2438 C CA . ASP A 1 310 ? 25.127 6.615 12.419 1.00 60.99 310 ASP A CA 1
ATOM 2439 C C . ASP A 1 310 ? 24.823 6.505 13.903 1.00 59.00 310 ASP A C 1
ATOM 2440 O O . ASP A 1 310 ? 25.717 6.603 14.745 1.00 61.32 310 ASP A O 1
ATOM 2445 N N . ALA A 1 311 ? 23.545 6.310 14.210 1.00 56.80 311 ALA A N 1
ATOM 2446 C CA . ALA A 1 311 ? 23.080 6.226 15.584 1.00 53.17 311 ALA A CA 1
ATOM 2447 C C . ALA A 1 311 ? 21.680 5.641 15.613 1.00 49.74 311 ALA A C 1
ATOM 2448 O O . ALA A 1 311 ? 21.009 5.559 14.587 1.00 53.00 311 ALA A O 1
ATOM 2450 N N . THR A 1 312 ? 21.242 5.238 16.796 1.00 46.74 312 THR A N 1
ATOM 2451 C CA . THR A 1 312 ? 19.853 4.874 17.010 1.00 50.10 312 THR A CA 1
ATOM 2452 C C . THR A 1 312 ? 18.988 6.134 17.069 1.00 46.27 312 THR A C 1
ATOM 2453 O O . THR A 1 312 ? 19.427 7.225 16.699 1.00 47.37 312 THR A O 1
ATOM 2457 N N . HIS A 1 313 ? 17.763 5.969 17.557 1.00 46.31 313 HIS A N 1
ATOM 2458 C CA . HIS A 1 313 ? 16.858 7.088 17.789 1.00 45.06 313 HIS A CA 1
ATOM 2459 C C . HIS A 1 313 ? 17.497 8.140 18.701 1.00 40.21 313 HIS A C 1
ATOM 2460 O O . HIS A 1 313 ? 17.284 9.345 18.527 1.00 38.52 313 HIS A O 1
ATOM 2467 N N . TRP A 1 314 ? 18.285 7.679 19.668 1.00 38.19 314 TRP A N 1
ATOM 2468 C CA . TRP A 1 314 ? 18.879 8.563 20.664 1.00 40.44 314 TRP A CA 1
ATOM 2469 C C . TRP A 1 314 ? 20.163 9.215 20.155 1.00 39.53 314 TRP A C 1
ATOM 2470 O O . TRP A 1 314 ? 21.203 9.182 20.812 1.00 37.63 314 TRP A O 1
ATOM 2481 N N . ALA A 1 315 ? 20.057 9.845 18.989 1.00 37.83 315 ALA A N 1
ATOM 2482 C CA . ALA A 1 315 ? 21.215 10.345 18.275 1.00 37.00 315 ALA A CA 1
ATOM 2483 C C . ALA A 1 315 ? 21.821 11.582 18.926 1.00 40.27 315 ALA A C 1
ATOM 2484 O O . ALA A 1 315 ? 23.018 11.819 18.790 1.00 40.73 315 ALA A O 1
ATOM 2486 N N . LEU A 1 316 ? 21.003 12.364 19.634 1.00 37.04 316 LEU A N 1
ATOM 2487 C CA . LEU A 1 316 ? 21.488 13.586 20.284 1.00 37.72 316 LEU A CA 1
ATOM 2488 C C . LEU A 1 316 ? 22.618 13.288 21.273 1.00 40.09 316 LEU A C 1
ATOM 2489 O O . LEU A 1 316 ? 23.512 14.112 21.478 1.00 41.16 316 LEU A O 1
ATOM 2494 N N . THR A 1 317 ? 22.563 12.108 21.883 1.00 37.76 317 THR A N 1
ATOM 2495 C CA . THR A 1 317 ? 23.498 11.736 22.937 1.00 42.25 317 THR A CA 1
ATOM 2496 C C . THR A 1 317 ? 24.531 10.728 22.422 1.00 46.33 317 THR A C 1
ATOM 2497 O O . THR A 1 317 ? 25.745 10.937 22.549 1.00 48.09 317 THR A O 1
ATOM 2501 N N . GLN A 1 318 ? 24.035 9.648 21.830 1.00 43.38 318 GLN A N 1
ATOM 2502 C CA . GLN A 1 318 ? 24.885 8.568 21.320 1.00 46.16 318 GLN A CA 1
ATOM 2503 C C . GLN A 1 318 ? 25.855 9.071 20.244 1.00 49.76 318 GLN A C 1
ATOM 2504 O O . GLN A 1 318 ? 26.965 8.564 20.105 1.00 46.78 318 GLN A O 1
ATOM 2510 N N . ALA A 1 319 ? 25.432 10.081 19.490 1.00 46.70 319 ALA A N 1
ATOM 2511 C CA . ALA A 1 319 ? 26.281 10.684 18.468 1.00 47.69 319 ALA A CA 1
ATOM 2512 C C . ALA A 1 319 ? 26.318 12.187 18.654 1.00 45.85 319 ALA A C 1
ATOM 2513 O O . ALA A 1 319 ? 26.221 12.944 17.691 1.00 47.02 319 ALA A O 1
ATOM 2515 N N . GLY A 1 320 ? 26.456 12.613 19.904 1.00 46.96 320 GLY A N 1
ATOM 2516 C CA . GLY A 1 320 ? 26.381 14.022 20.242 1.00 46.81 320 GLY A CA 1
ATOM 2517 C C . GLY A 1 320 ? 27.347 14.898 19.473 1.00 50.55 320 GLY A C 1
ATOM 2518 O O . GLY A 1 320 ? 26.956 15.924 18.924 1.00 49.03 320 GLY A O 1
ATOM 2519 N N . ASP A 1 321 ? 28.614 14.489 19.429 1.00 51.01 321 ASP A N 1
ATOM 2520 C CA . ASP A 1 321 ? 29.654 15.293 18.796 1.00 53.08 3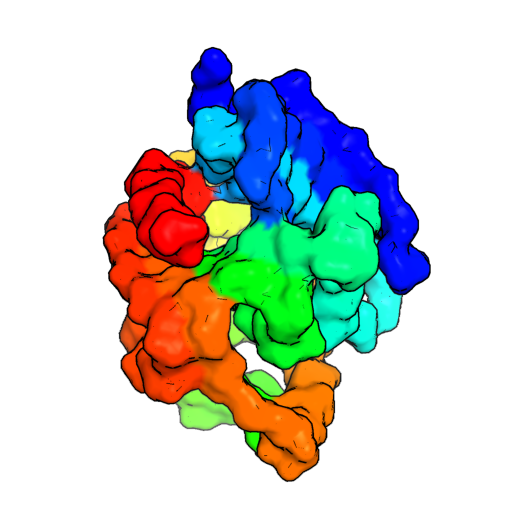21 ASP A CA 1
ATOM 2521 C C . ASP A 1 321 ? 29.431 15.462 17.301 1.00 50.82 321 ASP A C 1
ATOM 2522 O O . ASP A 1 321 ? 29.635 16.549 16.754 1.00 51.43 321 ASP A O 1
ATOM 2527 N N . GLU A 1 322 ? 29.012 14.385 16.650 1.00 52.14 322 GLU A N 1
ATOM 2528 C CA . GLU A 1 322 ? 28.720 14.418 15.225 1.00 54.71 322 GLU A CA 1
ATOM 2529 C C . GLU A 1 322 ? 27.491 15.287 14.931 1.00 53.22 322 GLU A C 1
ATOM 2530 O O . GLU A 1 322 ? 27.503 16.100 14.004 1.00 52.99 322 GLU A O 1
ATOM 2536 N N . VAL A 1 323 ? 26.437 15.115 15.725 1.00 49.66 323 VAL A N 1
ATOM 2537 C CA . VAL A 1 323 ? 25.235 15.935 15.585 1.00 46.89 323 VAL A CA 1
ATOM 2538 C C . VAL A 1 323 ? 25.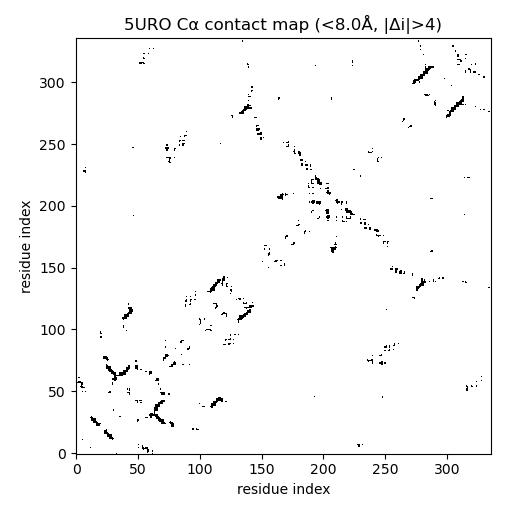578 17.409 15.785 1.00 45.43 323 VAL A C 1
ATOM 2539 O O . VAL A 1 323 ? 25.129 18.266 15.022 1.00 45.10 323 VAL A O 1
ATOM 2543 N N . ASN A 1 324 ? 26.400 17.698 16.791 1.00 44.11 324 ASN A N 1
ATOM 2544 C CA . ASN A 1 324 ? 26.873 19.058 17.029 1.00 48.19 324 ASN A CA 1
ATOM 2545 C C . ASN A 1 324 ? 27.596 19.653 15.824 1.00 49.77 324 ASN A C 1
ATOM 2546 O O . ASN A 1 324 ? 27.382 20.816 15.484 1.00 45.93 324 ASN A O 1
ATOM 2551 N N . ARG A 1 325 ? 28.446 18.856 15.180 1.00 50.14 325 ARG A N 1
ATOM 2552 C CA . ARG A 1 325 ? 29.198 19.339 14.025 1.00 51.89 325 ARG A CA 1
ATOM 2553 C C . ARG A 1 325 ? 28.277 19.635 12.851 1.00 52.41 325 ARG A C 1
ATOM 2554 O O . ARG A 1 325 ? 28.419 20.659 12.185 1.00 55.61 325 ARG A O 1
ATOM 2562 N N . VAL A 1 326 ? 27.341 18.728 12.597 1.00 49.73 326 VAL A N 1
ATOM 2563 C CA . VAL A 1 326 ? 26.391 18.902 11.507 1.00 50.24 326 VAL A CA 1
ATOM 2564 C C . VAL A 1 326 ? 25.586 20.182 11.688 1.00 49.48 326 VAL A C 1
ATOM 2565 O O . VAL A 1 326 ? 25.405 20.953 10.748 1.00 50.23 326 VAL A O 1
ATOM 2569 N N . ILE A 1 327 ? 25.112 20.405 12.910 1.00 49.70 327 ILE A N 1
ATOM 2570 C CA . ILE A 1 327 ? 24.315 21.587 13.206 1.00 45.18 327 ILE A CA 1
ATOM 2571 C C . ILE A 1 327 ? 25.157 22.853 13.096 1.00 46.91 327 ILE A C 1
ATOM 2572 O O . ILE A 1 327 ? 24.732 23.841 12.497 1.00 46.77 327 ILE A O 1
ATOM 2577 N N . GLY A 1 328 ? 26.351 22.813 13.682 1.00 46.38 328 GLY A N 1
ATOM 2578 C CA . GLY A 1 328 ? 27.265 23.942 13.656 1.00 49.73 328 GLY A CA 1
ATOM 2579 C C . GLY A 1 328 ? 27.574 24.431 12.252 1.00 50.94 328 GLY A C 1
ATOM 2580 O O . GLY A 1 328 ? 27.469 25.629 11.968 1.00 52.19 328 GLY A O 1
ATOM 2581 N N . GLU A 1 329 ? 27.945 23.500 11.374 1.00 53.88 329 GLU A N 1
ATOM 2582 C CA . GLU A 1 329 ? 28.265 23.822 9.984 1.00 56.00 329 GLU A CA 1
ATOM 2583 C C . GLU A 1 329 ? 27.058 24.372 9.237 1.00 55.57 329 GLU A C 1
ATOM 2584 O O . GLU A 1 329 ? 27.178 25.350 8.504 1.00 52.66 329 GLU A O 1
ATOM 2590 N N . TRP A 1 330 ? 25.899 23.743 9.419 1.00 51.58 330 TRP A N 1
ATOM 2591 C CA . TRP A 1 330 ? 24.681 24.211 8.772 1.00 49.66 330 TRP A CA 1
ATOM 2592 C C . TRP A 1 330 ? 24.293 25.593 9.263 1.00 50.27 330 TRP A C 1
ATOM 2593 O O . TRP A 1 330 ? 23.938 26.461 8.465 1.00 52.32 330 TRP A O 1
ATOM 2604 N N . LEU A 1 331 ? 24.362 25.792 10.575 1.00 50.09 331 LEU A N 1
ATOM 2605 C CA . LEU A 1 331 ? 24.010 27.078 11.166 1.00 49.67 331 LEU A CA 1
ATOM 2606 C C . LEU A 1 331 ? 24.918 28.185 10.656 1.00 52.68 331 LEU A C 1
ATOM 2607 O O . LEU A 1 331 ? 24.485 29.316 10.461 1.00 51.01 331 LEU A O 1
ATOM 2612 N N . ASN A 1 332 ? 26.184 27.850 10.448 1.00 55.65 332 ASN A N 1
ATOM 2613 C CA . ASN A 1 332 ? 27.145 28.813 9.937 1.00 56.72 332 ASN A CA 1
ATOM 2614 C C . ASN A 1 332 ? 26.752 29.291 8.544 1.00 54.71 332 ASN A C 1
ATOM 2615 O O . ASN A 1 332 ? 26.754 30.490 8.262 1.00 60.00 332 ASN A O 1
ATOM 2620 N N . LYS A 1 333 ? 26.399 28.342 7.686 1.00 55.77 333 LYS A N 1
ATOM 2621 C CA . LYS A 1 333 ? 25.943 28.649 6.334 1.00 58.18 333 LYS A CA 1
ATOM 2622 C C . LYS A 1 333 ? 24.595 29.365 6.334 1.00 54.08 333 LYS A C 1
ATOM 2623 O O . LYS A 1 333 ? 24.414 30.359 5.634 1.00 55.39 333 LYS A O 1
ATOM 2629 N N . ALA A 1 334 ? 23.657 28.859 7.129 1.00 55.38 334 ALA A N 1
ATOM 2630 C CA . ALA A 1 334 ? 22.304 29.408 7.188 1.00 53.36 334 ALA A CA 1
ATOM 2631 C C . ALA A 1 334 ? 22.275 30.856 7.670 1.00 52.48 334 ALA A C 1
ATOM 2632 O O . ALA A 1 334 ? 21.442 31.643 7.229 1.00 56.67 334 ALA A O 1
ATOM 2634 N N . LEU A 1 335 ? 23.181 31.214 8.573 1.00 50.51 335 LEU A N 1
ATOM 2635 C CA . LEU A 1 335 ? 23.174 32.563 9.132 1.00 51.66 335 LEU A CA 1
ATOM 2636 C C . LEU A 1 335 ? 24.135 33.495 8.389 1.00 53.43 335 LEU A C 1
ATOM 2637 O O . LEU A 1 335 ? 23.975 34.711 8.423 1.00 57.60 335 LEU A O 1
ATOM 2642 N N . GLY A 1 336 ? 25.125 32.920 7.714 1.00 56.14 336 GLY A N 1
ATOM 2643 C CA . GLY A 1 336 ? 26.127 33.704 7.014 1.00 55.74 336 GLY A CA 1
ATOM 2644 C C . GLY A 1 336 ? 25.949 33.668 5.509 1.00 61.49 336 GLY A C 1
ATOM 2645 O O . GLY A 1 336 ? 24.874 33.985 4.999 1.00 64.56 336 GLY A O 1
#

Radius of gyration: 18.84 Å; Cα contacts (8 Å, |Δi|>4): 698; chains: 1; bounding box: 44×55×44 Å